Protein AF-A0A1B7W7G8-F1 (afdb_monomer)

Solvent-accessible surface area (backbone atoms only — not comparable to full-atom values): 12362 Å² total; per-residue (Å²): 132,87,75,69,97,47,50,43,60,67,55,47,31,63,77,44,73,62,64,71,52,76,64,56,56,66,59,14,39,60,30,50,52,43,48,50,54,46,32,54,75,47,68,52,24,12,77,86,78,65,46,71,59,67,71,41,75,41,63,54,45,49,29,74,77,52,59,90,50,73,56,64,91,56,62,74,61,74,86,72,103,58,85,52,36,45,55,43,28,22,22,60,69,58,46,52,54,43,56,72,77,47,71,60,48,43,23,62,33,82,90,52,56,77,53,93,73,50,55,18,90,82,54,59,43,59,17,46,41,78,94,38,40,92,51,80,69,7,48,26,88,83,36,74,46,53,20,26,54,86,38,44,91,53,59,79,74,81,62,68,60,68,73,68,64,56,76,73,71,83,82,88,83,88,76,96,74,74,94,88,65,76,58,72,64,61,60,47,52,51,54,52,55,53,50,49,52,55,49,53,52,60,76,74,105

Sequence (205 aa):
MSTSEYPSYLDLLEKHQGRLSYEDKLSCLEWREKRNIIIERDGNLCRSCGKSHYLEVHHTFYALDCLPWQYSNDSDCLPSEESNDSLITLCNNCHEKWHEKHTPRLYKTLGGILLEVTKCKRCKGRGRFRHYKHIESGICFRCRGERYEELIGKSLVSQIPETIQDNYVQEEQDGIYDNNQIPENELLIFLQEEYKKELEEWLNS

Mean predicted aligned error: 12.9 Å

Structure (mmCIF, N/CA/C/O backbone):
data_AF-A0A1B7W7G8-F1
#
_entry.id   AF-A0A1B7W7G8-F1
#
loop_
_atom_site.group_PDB
_atom_site.id
_atom_site.type_symbol
_atom_site.label_atom_id
_atom_site.label_alt_id
_atom_site.label_comp_id
_atom_site.label_asym_id
_atom_site.label_entity_id
_atom_site.label_seq_id
_atom_site.pdbx_PDB_ins_code
_atom_site.Cartn_x
_atom_site.Cartn_y
_atom_site.Cartn_z
_atom_site.occupancy
_atom_site.B_iso_or_equiv
_atom_site.auth_seq_id
_atom_site.auth_comp_id
_atom_site.auth_asym_id
_atom_site.auth_atom_id
_atom_site.pdbx_PDB_model_num
ATOM 1 N N . MET A 1 1 ? 17.413 15.081 21.595 1.00 39.19 1 MET A N 1
ATOM 2 C CA . MET A 1 1 ? 16.920 14.937 20.211 1.00 39.19 1 MET A CA 1
ATOM 3 C C . MET A 1 1 ? 16.279 13.570 20.126 1.00 39.19 1 MET A C 1
ATOM 5 O O . MET A 1 1 ? 16.963 12.591 20.386 1.00 39.19 1 MET A O 1
ATOM 9 N N . SER A 1 2 ? 14.959 13.512 19.951 1.00 37.91 2 SER A N 1
ATOM 10 C CA . SER A 1 2 ? 14.230 12.242 19.889 1.00 37.91 2 SER A CA 1
ATOM 11 C C . SER A 1 2 ? 14.619 11.541 18.594 1.00 37.91 2 SER A C 1
ATOM 13 O O . SER A 1 2 ? 14.207 11.978 17.526 1.00 37.91 2 SER A O 1
ATOM 15 N N . THR A 1 3 ? 15.445 10.502 18.667 1.00 49.94 3 THR A N 1
ATOM 16 C CA . THR A 1 3 ? 15.714 9.647 17.510 1.00 49.94 3 THR A CA 1
ATOM 17 C C . THR A 1 3 ? 14.423 8.903 17.203 1.00 49.94 3 THR A C 1
ATOM 19 O O . THR A 1 3 ? 13.947 8.137 18.043 1.00 49.94 3 THR A O 1
ATOM 22 N N . SER A 1 4 ? 13.815 9.174 16.050 1.00 61.66 4 SER A N 1
ATOM 23 C CA . SER A 1 4 ? 12.718 8.353 15.539 1.00 61.66 4 SER A CA 1
ATOM 24 C C . SER A 1 4 ? 13.128 6.875 15.604 1.00 61.66 4 SER A C 1
ATOM 26 O O . SER A 1 4 ? 14.224 6.518 15.186 1.00 61.66 4 SER A O 1
ATOM 28 N N . GLU A 1 5 ? 12.254 6.014 16.131 1.00 82.00 5 GLU A N 1
ATOM 29 C CA . GLU A 1 5 ? 12.445 4.552 16.168 1.00 82.00 5 GLU A CA 1
ATOM 30 C C . GLU A 1 5 ? 12.492 3.929 14.750 1.00 82.00 5 GLU A C 1
ATOM 32 O O . GLU A 1 5 ? 12.870 2.772 14.590 1.00 82.00 5 GLU A O 1
ATOM 37 N N . TYR A 1 6 ? 12.128 4.694 13.713 1.00 85.62 6 TYR A N 1
ATOM 38 C CA . TYR A 1 6 ? 11.962 4.232 12.335 1.00 85.62 6 TYR A CA 1
ATOM 39 C C . TYR A 1 6 ? 12.969 4.925 11.409 1.00 85.62 6 TYR A C 1
ATOM 41 O O . TYR A 1 6 ? 13.132 6.145 11.532 1.00 85.62 6 TYR A O 1
ATOM 49 N N . PRO A 1 7 ? 13.600 4.180 10.478 1.00 92.50 7 PRO A N 1
ATOM 50 C CA . PRO A 1 7 ? 14.508 4.752 9.490 1.00 92.50 7 PRO A CA 1
ATOM 51 C C . PRO A 1 7 ? 13.747 5.654 8.512 1.00 92.50 7 PRO A C 1
ATOM 53 O O . PRO A 1 7 ? 12.597 5.373 8.160 1.00 92.50 7 PRO A O 1
ATOM 56 N N . SER A 1 8 ? 14.392 6.723 8.055 1.00 92.94 8 SER A N 1
ATOM 57 C CA . SER A 1 8 ? 13.905 7.512 6.920 1.00 92.94 8 SER A CA 1
ATOM 58 C C . SER A 1 8 ? 14.013 6.720 5.613 1.00 92.94 8 SER A C 1
ATOM 60 O O . SER A 1 8 ? 14.690 5.687 5.539 1.00 92.94 8 SER A O 1
ATOM 62 N N . TYR A 1 9 ? 13.366 7.200 4.551 1.00 89.50 9 TYR A N 1
ATOM 63 C CA . TYR A 1 9 ? 13.528 6.631 3.215 1.00 89.50 9 TYR A CA 1
ATOM 64 C C . TYR A 1 9 ? 14.994 6.645 2.761 1.00 89.50 9 TYR A C 1
ATOM 66 O O . TYR A 1 9 ? 15.471 5.663 2.190 1.00 89.50 9 TYR A O 1
ATOM 74 N N . LEU A 1 10 ? 15.720 7.720 3.076 1.00 89.62 10 LEU A N 1
ATOM 75 C CA . LEU A 1 10 ? 17.141 7.864 2.758 1.00 89.62 10 LEU A CA 1
ATOM 76 C C . LEU A 1 10 ? 18.001 6.825 3.491 1.00 89.62 10 LEU A C 1
ATOM 78 O O . LEU A 1 10 ? 18.834 6.179 2.856 1.00 89.62 10 LEU A O 1
ATOM 82 N N . ASP A 1 11 ? 17.740 6.591 4.781 1.00 90.25 11 ASP A N 1
ATOM 83 C CA . ASP A 1 11 ? 18.448 5.562 5.561 1.00 90.25 11 ASP A CA 1
ATOM 84 C C . ASP A 1 11 ? 18.225 4.163 4.966 1.00 90.25 11 ASP A C 1
ATOM 86 O O . ASP A 1 11 ? 19.133 3.329 4.914 1.00 90.25 11 ASP A O 1
ATOM 90 N N . LEU A 1 12 ? 17.001 3.882 4.503 1.00 86.38 12 LEU A N 1
ATOM 91 C CA . LEU A 1 12 ? 16.687 2.618 3.844 1.00 86.38 12 LEU A CA 1
ATOM 92 C C . LEU A 1 12 ? 17.389 2.500 2.489 1.00 86.38 12 LEU A C 1
ATOM 94 O O . LEU A 1 12 ? 17.926 1.433 2.189 1.00 86.38 12 LEU A O 1
ATOM 98 N N . LEU A 1 13 ? 17.417 3.565 1.684 1.00 86.12 13 LEU A N 1
ATOM 99 C CA . LEU A 1 13 ? 18.131 3.576 0.406 1.00 86.12 13 LEU A CA 1
ATOM 100 C C . LEU A 1 13 ? 19.615 3.263 0.594 1.00 86.12 13 LEU A C 1
ATOM 102 O O . LEU A 1 13 ? 20.140 2.412 -0.120 1.00 86.12 13 LEU A O 1
ATOM 106 N N . GLU A 1 14 ? 20.270 3.890 1.569 1.00 86.06 14 GLU A N 1
ATOM 107 C CA . GLU A 1 14 ? 21.672 3.613 1.890 1.00 86.06 14 GLU A CA 1
ATOM 108 C C . GLU A 1 14 ? 21.856 2.154 2.327 1.00 86.06 14 GLU A C 1
ATOM 110 O O . GLU A 1 14 ? 22.650 1.409 1.747 1.00 86.06 14 GLU A O 1
ATOM 115 N N . LYS A 1 15 ? 21.047 1.701 3.292 1.00 86.12 15 LYS A N 1
ATOM 116 C CA . LYS A 1 15 ? 21.108 0.336 3.832 1.00 86.12 15 LYS A CA 1
ATOM 117 C C . LYS A 1 15 ? 20.916 -0.743 2.762 1.00 86.12 15 LYS A C 1
ATOM 119 O O . LYS A 1 15 ? 21.515 -1.813 2.859 1.00 86.12 15 LYS A O 1
ATOM 124 N N . HIS A 1 16 ? 20.060 -0.486 1.777 1.00 80.62 16 HIS A N 1
ATOM 125 C CA . HIS A 1 16 ? 19.723 -1.426 0.708 1.00 80.62 16 HIS A CA 1
ATOM 126 C C . HIS A 1 16 ? 20.444 -1.130 -0.614 1.00 80.62 16 HIS A C 1
ATOM 128 O O . HIS A 1 16 ? 20.085 -1.728 -1.631 1.00 80.62 16 HIS A O 1
ATOM 134 N N . GLN A 1 17 ? 21.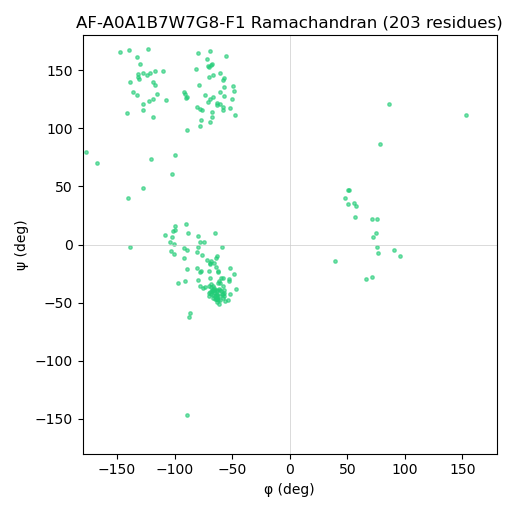444 -0.238 -0.616 1.00 85.94 17 GLN A N 1
ATOM 135 C CA . GLN A 1 17 ? 22.228 0.126 -1.806 1.00 85.94 17 GLN A CA 1
ATOM 136 C C . GLN A 1 17 ? 21.321 0.501 -2.995 1.00 85.94 17 GLN A C 1
ATOM 138 O O . GLN A 1 17 ? 21.429 -0.035 -4.094 1.00 85.94 17 GLN A O 1
ATOM 143 N N . GLY A 1 18 ? 20.321 1.347 -2.737 1.00 74.31 18 GLY A N 1
ATOM 144 C CA . GLY A 1 18 ? 19.346 1.817 -3.726 1.00 74.31 18 GLY A CA 1
ATOM 145 C C . GLY A 1 18 ? 18.248 0.814 -4.111 1.00 74.31 18 GLY A C 1
ATOM 146 O O . GLY A 1 18 ? 17.289 1.181 -4.790 1.00 74.31 18 GLY A O 1
ATOM 147 N N . ARG A 1 19 ? 18.315 -0.448 -3.667 1.00 76.94 19 ARG A N 1
ATOM 148 C CA . ARG A 1 19 ? 17.375 -1.508 -4.074 1.00 76.94 19 ARG A CA 1
ATOM 149 C C . ARG A 1 19 ? 16.285 -1.754 -3.036 1.00 76.94 19 ARG A C 1
ATOM 151 O O . ARG A 1 19 ? 16.301 -2.761 -2.328 1.00 76.94 19 ARG A O 1
ATOM 158 N N . LEU A 1 20 ? 15.300 -0.861 -2.990 1.00 76.19 20 LEU A N 1
ATOM 159 C CA . LEU A 1 20 ? 14.152 -0.986 -2.089 1.00 76.19 20 LEU A CA 1
ATOM 160 C C . LEU A 1 20 ? 12.972 -1.709 -2.729 1.00 76.19 20 LEU A C 1
ATOM 162 O O . LEU A 1 20 ? 12.505 -1.352 -3.814 1.00 76.19 20 LEU A O 1
ATOM 166 N N . SER A 1 21 ? 12.429 -2.689 -2.010 1.00 76.44 21 SER A N 1
ATOM 167 C CA . SER A 1 21 ? 11.101 -3.207 -2.310 1.00 76.44 21 SER A CA 1
ATOM 168 C C . SER A 1 21 ? 10.039 -2.177 -1.923 1.00 76.44 21 SER A C 1
ATOM 170 O O . SER A 1 21 ? 10.254 -1.305 -1.080 1.00 76.44 21 SER A O 1
ATOM 172 N N . TYR A 1 22 ? 8.842 -2.301 -2.497 1.00 77.00 22 TYR A N 1
ATOM 173 C CA . TYR A 1 22 ? 7.716 -1.464 -2.081 1.00 77.00 22 TYR A CA 1
ATOM 174 C C . TYR A 1 22 ? 7.404 -1.611 -0.579 1.00 77.00 22 TYR A C 1
ATOM 176 O O . TYR A 1 22 ? 6.925 -0.672 0.040 1.00 77.00 22 TYR A O 1
ATOM 184 N N . GLU A 1 23 ? 7.691 -2.769 0.025 1.00 75.19 23 GLU A N 1
ATOM 185 C CA . GLU A 1 23 ? 7.505 -2.967 1.467 1.00 75.19 23 GLU A CA 1
ATOM 186 C C . GLU A 1 23 ? 8.491 -2.164 2.300 1.00 75.19 23 GLU A C 1
ATOM 188 O O . GLU A 1 23 ? 8.094 -1.595 3.311 1.00 75.19 23 GLU A O 1
ATOM 193 N N . ASP A 1 24 ? 9.752 -2.099 1.875 1.00 82.94 24 ASP A N 1
ATOM 194 C CA . ASP A 1 24 ? 10.752 -1.315 2.593 1.00 82.94 24 ASP A CA 1
ATOM 195 C C . ASP A 1 24 ? 10.293 0.149 2.639 1.00 82.94 24 ASP A C 1
ATOM 197 O O . ASP A 1 24 ? 10.300 0.769 3.700 1.00 82.94 24 ASP A O 1
ATOM 201 N N . LYS A 1 25 ? 9.716 0.649 1.536 1.00 87.56 25 LYS A N 1
ATOM 202 C CA . LYS A 1 25 ? 9.081 1.976 1.478 1.00 87.56 25 LYS A CA 1
ATOM 203 C C . LYS A 1 25 ? 7.885 2.116 2.436 1.00 87.56 25 LYS A C 1
ATOM 205 O O . LYS A 1 25 ? 7.648 3.196 2.952 1.00 87.56 25 LYS A O 1
ATOM 210 N N . LEU A 1 26 ? 7.135 1.049 2.721 1.00 87.75 26 LEU A N 1
ATOM 211 C CA . LEU A 1 26 ? 6.062 1.063 3.733 1.00 87.75 26 LEU A CA 1
ATOM 212 C C . LEU A 1 26 ? 6.583 0.923 5.179 1.00 87.75 26 LEU A C 1
ATOM 214 O O . LEU A 1 26 ? 5.788 0.934 6.119 1.00 87.75 26 LEU A O 1
ATOM 218 N N . SER A 1 27 ? 7.892 0.766 5.381 1.00 86.81 27 SER A N 1
ATOM 219 C CA . SER A 1 27 ? 8.516 0.686 6.709 1.00 86.81 27 SER A CA 1
ATOM 220 C C . SER A 1 27 ? 9.226 1.973 7.138 1.00 86.81 27 SER A C 1
ATOM 222 O O . SER A 1 27 ? 9.684 2.054 8.280 1.00 86.81 27 SER A O 1
ATOM 224 N N . CYS A 1 28 ? 9.303 2.969 6.251 1.00 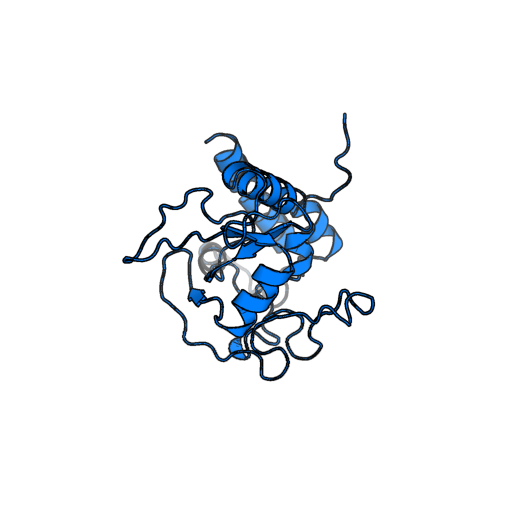90.00 28 CYS A N 1
ATOM 225 C CA . CYS A 1 28 ? 9.978 4.229 6.530 1.00 90.00 28 CYS A CA 1
ATOM 226 C C . CYS A 1 28 ? 9.121 5.198 7.358 1.00 90.00 28 CYS A C 1
ATOM 228 O O . CYS A 1 28 ? 7.898 5.047 7.496 1.00 90.00 28 CYS A O 1
ATOM 230 N N . LEU A 1 29 ? 9.787 6.215 7.902 1.00 93.56 29 LEU A N 1
ATOM 231 C CA . LEU A 1 29 ? 9.172 7.296 8.664 1.00 93.56 29 LEU A CA 1
ATOM 232 C C . LEU A 1 29 ? 8.092 8.039 7.860 1.00 93.56 29 LEU A C 1
ATOM 234 O O . LEU A 1 29 ? 6.991 8.240 8.366 1.00 93.56 29 LEU A O 1
ATOM 238 N N . GLU A 1 30 ? 8.361 8.363 6.599 1.00 93.25 30 GLU A N 1
ATOM 239 C CA . GLU A 1 30 ? 7.485 9.168 5.741 1.00 93.25 30 GLU A CA 1
ATOM 240 C C . GLU A 1 30 ? 6.142 8.473 5.483 1.00 93.25 30 GLU A C 1
ATOM 242 O O . GLU A 1 30 ? 5.069 9.074 5.595 1.00 93.25 30 GLU A O 1
ATOM 247 N N . TRP A 1 31 ? 6.164 7.161 5.220 1.00 94.00 31 TRP A N 1
ATOM 248 C CA . TRP A 1 31 ? 4.926 6.393 5.127 1.00 94.00 31 TRP A CA 1
ATOM 249 C C . TRP A 1 31 ? 4.198 6.312 6.469 1.00 94.00 31 TRP A C 1
ATOM 251 O O . TRP A 1 31 ? 2.969 6.362 6.503 1.00 94.00 31 TRP A O 1
ATOM 261 N N . ARG A 1 32 ? 4.917 6.186 7.587 1.00 93.31 32 ARG A N 1
ATOM 262 C CA . ARG A 1 32 ? 4.293 6.139 8.914 1.00 93.31 32 ARG A CA 1
ATOM 263 C C . ARG A 1 32 ? 3.558 7.441 9.232 1.00 93.31 32 ARG A C 1
ATOM 265 O O . ARG A 1 32 ? 2.436 7.389 9.740 1.00 93.31 32 ARG A O 1
ATOM 272 N N . GLU A 1 33 ? 4.164 8.578 8.922 1.00 94.00 33 GLU A N 1
ATOM 273 C CA . GLU A 1 33 ? 3.554 9.899 9.076 1.00 94.00 33 GLU A CA 1
ATOM 274 C C . GLU A 1 33 ? 2.328 10.034 8.177 1.00 94.00 33 GLU A C 1
ATOM 276 O O . GLU A 1 33 ? 1.234 10.308 8.679 1.00 94.00 33 GLU A O 1
ATOM 281 N N . LYS A 1 34 ? 2.458 9.692 6.886 1.00 93.50 34 LYS A N 1
ATOM 282 C CA . LYS A 1 34 ? 1.318 9.655 5.960 1.00 93.50 34 LYS A CA 1
ATOM 283 C C . LYS A 1 34 ? 0.182 8.789 6.487 1.00 93.50 34 LYS A C 1
ATOM 285 O O . LYS A 1 34 ? -0.978 9.193 6.486 1.00 93.50 34 LYS A O 1
ATOM 290 N N . ARG A 1 35 ? 0.511 7.587 6.956 1.00 94.88 35 ARG A N 1
ATOM 291 C CA . ARG A 1 35 ? -0.456 6.632 7.491 1.00 94.88 35 ARG A CA 1
ATOM 292 C C . ARG A 1 35 ? -1.238 7.238 8.656 1.00 94.88 35 ARG A C 1
ATOM 294 O O . ARG A 1 35 ? -2.447 7.033 8.729 1.00 94.88 35 ARG A O 1
ATOM 301 N N . ASN A 1 36 ? -0.570 7.951 9.559 1.00 94.81 36 ASN A N 1
ATOM 302 C CA . ASN A 1 36 ? -1.229 8.590 10.696 1.00 94.81 36 ASN A CA 1
ATOM 303 C C . ASN A 1 36 ? -2.163 9.716 10.242 1.00 94.81 36 ASN A C 1
ATOM 305 O O . ASN A 1 36 ? -3.305 9.741 10.692 1.00 94.81 36 ASN A O 1
ATOM 309 N N . ILE A 1 37 ? -1.726 10.554 9.294 1.00 94.56 37 ILE A N 1
ATOM 310 C CA . ILE A 1 37 ? -2.549 11.626 8.710 1.00 94.56 37 ILE A CA 1
ATOM 311 C C . ILE A 1 37 ? -3.845 11.058 8.119 1.00 94.56 37 ILE A C 1
ATOM 313 O O . ILE A 1 37 ? -4.930 11.545 8.424 1.00 94.56 37 ILE A O 1
ATOM 317 N N . ILE A 1 38 ? -3.761 9.991 7.317 1.00 94.50 38 ILE A N 1
ATOM 318 C CA . ILE A 1 38 ? -4.945 9.387 6.683 1.00 94.50 38 ILE A CA 1
ATOM 319 C C . ILE A 1 38 ? -5.883 8.747 7.715 1.00 94.50 38 ILE A C 1
ATOM 321 O O . ILE A 1 38 ? -7.102 8.871 7.601 1.00 94.50 38 ILE A O 1
ATOM 325 N N . ILE A 1 39 ? -5.341 8.087 8.743 1.00 94.62 39 ILE A N 1
ATOM 326 C CA . ILE A 1 39 ? -6.160 7.501 9.815 1.00 94.62 39 ILE A CA 1
ATOM 327 C C . ILE A 1 39 ? -6.867 8.590 10.623 1.00 94.62 39 ILE A C 1
ATOM 329 O O . ILE A 1 39 ? -8.039 8.422 10.963 1.00 94.62 39 ILE A O 1
ATOM 333 N N . GLU A 1 40 ? -6.185 9.695 10.916 1.00 95.56 40 GLU A N 1
ATOM 334 C CA . GLU A 1 40 ? -6.762 10.835 11.623 1.00 95.56 40 GLU A CA 1
ATOM 335 C C . GLU A 1 40 ? -7.842 11.532 10.789 1.00 95.56 40 GLU A C 1
ATOM 337 O O . GLU A 1 40 ? -8.951 11.729 11.290 1.00 95.56 40 GLU A O 1
ATOM 342 N N . ARG A 1 41 ? -7.573 11.790 9.500 1.00 94.00 41 ARG A N 1
ATOM 343 C CA . ARG A 1 41 ? -8.549 12.302 8.520 1.00 94.00 41 ARG A CA 1
ATOM 344 C C . ARG A 1 41 ? -9.819 11.454 8.496 1.00 94.00 41 ARG A C 1
ATOM 346 O O . ARG A 1 41 ? -10.930 11.977 8.490 1.00 94.00 41 ARG A O 1
ATOM 353 N N . ASP A 1 42 ? -9.657 10.134 8.532 1.00 94.69 42 ASP A N 1
ATOM 354 C CA . ASP A 1 42 ? -10.765 9.179 8.512 1.00 94.69 42 ASP A CA 1
ATOM 355 C C . ASP A 1 42 ? -11.443 8.994 9.885 1.00 94.69 42 ASP A C 1
ATOM 357 O O . ASP A 1 42 ? -12.316 8.134 10.045 1.00 94.69 42 ASP A O 1
ATOM 361 N N . GLY A 1 43 ? -11.075 9.809 10.878 1.00 95.94 43 GLY A N 1
ATOM 362 C CA . GLY A 1 43 ? -11.678 9.841 12.207 1.00 95.94 43 GLY A CA 1
ATOM 363 C C . GLY A 1 43 ? -11.255 8.683 13.105 1.00 95.94 43 GLY A C 1
ATOM 364 O O . GLY A 1 43 ? -11.976 8.351 14.041 1.00 95.94 43 GLY A O 1
ATOM 365 N N . ASN A 1 44 ? -10.111 8.046 12.832 1.00 97.38 44 ASN A N 1
ATOM 366 C CA . ASN A 1 44 ? -9.652 6.819 13.492 1.00 97.38 44 ASN A CA 1
ATOM 367 C C . ASN A 1 44 ? -10.652 5.655 13.359 1.00 97.38 44 ASN A C 1
ATOM 369 O O . ASN A 1 44 ? -10.788 4.814 14.254 1.00 97.38 44 ASN A O 1
ATOM 373 N N . LEU A 1 45 ? -11.364 5.600 12.231 1.00 96.44 45 LEU A N 1
ATOM 374 C CA . LEU A 1 45 ? -12.376 4.591 11.947 1.00 96.44 45 LEU A CA 1
ATOM 375 C C . LEU A 1 45 ? -12.177 4.001 10.553 1.00 96.44 45 LEU A C 1
ATOM 377 O O . LEU A 1 45 ? -11.792 4.664 9.596 1.00 96.44 45 LEU A O 1
ATOM 381 N N . CYS A 1 46 ? -12.504 2.722 10.418 1.00 96.44 46 CYS A N 1
ATOM 382 C CA . CYS A 1 46 ? -12.626 2.090 9.119 1.00 96.44 46 CYS A CA 1
ATOM 383 C C . CYS A 1 46 ? -13.766 2.750 8.337 1.00 96.44 46 CYS A C 1
ATOM 385 O O . CYS A 1 46 ? -14.928 2.630 8.727 1.00 96.44 46 CYS A O 1
ATOM 387 N N . ARG A 1 47 ? -13.455 3.325 7.176 1.00 94.38 47 ARG A N 1
ATOM 388 C CA . ARG A 1 47 ? -14.427 4.009 6.308 1.00 94.38 47 ARG A CA 1
ATOM 389 C C . ARG A 1 47 ? -15.517 3.097 5.740 1.00 94.38 47 ARG A C 1
ATOM 391 O O . ARG A 1 47 ? -16.576 3.571 5.358 1.00 94.38 47 ARG A O 1
ATOM 398 N N . SER A 1 48 ? -15.290 1.781 5.729 1.00 94.25 48 SER A N 1
ATOM 399 C CA . SER A 1 48 ? -16.268 0.800 5.240 1.00 94.25 48 SER A CA 1
ATOM 400 C C . SER A 1 48 ? -17.212 0.253 6.320 1.00 94.25 48 SER A C 1
ATOM 402 O O . SER A 1 48 ? -18.340 -0.106 5.997 1.00 94.25 48 SER A O 1
ATOM 404 N N . CYS A 1 49 ? -16.781 0.139 7.583 1.00 96.38 49 CYS A N 1
ATOM 405 C CA . CYS A 1 49 ? -17.586 -0.527 8.626 1.00 96.38 49 CYS A CA 1
ATOM 406 C C . CYS A 1 49 ? -17.600 0.157 10.000 1.00 96.38 49 CYS A C 1
ATOM 408 O O . CYS A 1 49 ? -18.240 -0.356 10.913 1.00 96.38 49 CYS A O 1
ATOM 410 N N . GLY A 1 50 ? -16.868 1.258 10.186 1.00 96.06 50 GLY A N 1
ATOM 411 C CA . GLY A 1 50 ? -16.842 2.022 11.436 1.00 96.06 50 GLY A CA 1
ATOM 412 C C . GLY A 1 50 ? -16.055 1.391 12.592 1.00 96.06 50 GLY A C 1
ATOM 413 O O . GLY A 1 50 ? -16.142 1.869 13.716 1.00 96.06 50 GLY A O 1
ATOM 414 N N . LYS A 1 51 ? -15.285 0.316 12.378 1.00 96.88 51 LYS A N 1
ATOM 415 C CA . LYS A 1 51 ? -14.396 -0.232 13.424 1.00 96.88 51 LYS A CA 1
ATOM 416 C C . LYS A 1 51 ? -13.220 0.702 13.702 1.00 96.88 51 LYS A C 1
ATOM 418 O O . LYS A 1 51 ? -12.658 1.231 12.757 1.00 96.88 51 LYS A O 1
ATOM 423 N N . SER A 1 52 ? -12.788 0.793 14.957 1.00 96.94 52 SER A N 1
ATOM 424 C CA . SER A 1 52 ? -11.662 1.630 15.413 1.00 96.94 52 SER A CA 1
ATOM 425 C C . SER A 1 52 ? -10.350 0.871 15.673 1.00 96.94 52 SER A C 1
ATOM 427 O O . SER A 1 52 ? -9.394 1.428 16.198 1.00 96.94 52 SER A O 1
ATOM 429 N N . HIS A 1 53 ? -10.288 -0.425 15.355 1.00 94.81 53 HIS A N 1
ATOM 430 C CA . HIS A 1 53 ? -9.148 -1.292 15.671 1.00 94.81 53 HIS A CA 1
ATOM 431 C C . HIS A 1 53 ? -8.679 -2.085 14.446 1.00 94.81 53 HIS A C 1
ATOM 433 O O . HIS A 1 53 ? -9.453 -2.346 13.522 1.00 94.81 53 HIS A O 1
ATOM 439 N N . TYR A 1 54 ? -7.399 -2.480 14.462 1.00 94.88 54 TYR A N 1
ATOM 440 C CA . TYR A 1 54 ? -6.697 -3.128 13.341 1.00 94.88 54 TYR A CA 1
ATOM 441 C C . TYR A 1 54 ? -6.840 -2.354 12.023 1.00 94.88 54 TYR A C 1
ATOM 443 O O . TYR A 1 54 ? -7.183 -2.931 10.989 1.00 94.88 54 TYR A O 1
ATOM 451 N N . LEU A 1 55 ? -6.622 -1.040 12.100 1.00 95.06 55 LEU A N 1
ATOM 452 C CA . LEU A 1 55 ? -6.707 -0.123 10.971 1.00 95.06 55 LEU A CA 1
ATOM 453 C C . LEU A 1 55 ? -5.447 -0.185 10.108 1.00 95.06 55 LEU A C 1
ATOM 455 O O . LEU A 1 55 ? -4.321 -0.191 10.610 1.00 95.06 55 LEU A O 1
ATOM 459 N N . GLU A 1 56 ? -5.654 -0.192 8.803 1.00 93.25 56 GLU A N 1
ATOM 460 C CA . GLU A 1 56 ? -4.639 -0.171 7.761 1.00 93.25 56 GLU A CA 1
ATOM 461 C C . GLU A 1 56 ? -5.032 0.900 6.741 1.00 93.25 56 GLU A C 1
ATOM 463 O O . GLU A 1 56 ? -6.217 1.104 6.473 1.00 93.25 56 GLU A O 1
ATOM 468 N N . VAL A 1 57 ? -4.039 1.586 6.177 1.00 93.00 57 VAL A N 1
ATOM 469 C CA . VAL A 1 57 ? -4.270 2.490 5.049 1.00 93.00 57 VAL A CA 1
ATOM 470 C C . VAL A 1 57 ? -4.138 1.676 3.772 1.00 93.00 57 VAL A C 1
ATOM 472 O O . VAL A 1 57 ? -3.154 0.964 3.574 1.00 93.00 57 VAL A O 1
ATOM 475 N N . HIS A 1 58 ? -5.164 1.756 2.940 1.00 91.12 58 HIS A N 1
ATOM 476 C CA . HIS A 1 58 ? -5.288 1.025 1.697 1.00 91.12 58 HIS A CA 1
ATOM 477 C C . HIS A 1 58 ? -5.095 1.969 0.508 1.00 91.12 58 HIS A C 1
ATOM 479 O O . HIS A 1 58 ? -5.828 2.949 0.382 1.00 91.12 58 HIS A O 1
ATOM 485 N N . HIS A 1 59 ? -4.147 1.644 -0.373 1.00 89.06 59 HIS A N 1
ATOM 486 C CA . HIS A 1 59 ? -4.028 2.263 -1.694 1.00 89.06 59 HIS A CA 1
ATOM 487 C C . HIS A 1 59 ? -5.095 1.701 -2.638 1.00 89.06 59 HIS A C 1
ATOM 489 O O . HIS A 1 59 ? -5.061 0.510 -2.963 1.00 89.06 59 HIS A O 1
ATOM 495 N N . THR A 1 60 ? -6.015 2.548 -3.102 1.00 86.88 60 THR A N 1
ATOM 496 C CA . THR A 1 60 ? -7.069 2.156 -4.063 1.00 86.88 60 THR A CA 1
ATOM 497 C C . THR A 1 60 ? -6.536 2.048 -5.494 1.00 86.88 60 THR A C 1
ATOM 499 O O . THR A 1 60 ? -7.076 1.305 -6.319 1.00 86.88 60 THR A O 1
ATOM 502 N N . PHE A 1 61 ? -5.431 2.734 -5.781 1.00 86.38 61 PHE A N 1
ATOM 503 C CA . PHE A 1 61 ? -4.643 2.608 -6.999 1.00 86.38 61 PHE A CA 1
ATOM 504 C C . PHE A 1 61 ? -3.157 2.854 -6.713 1.00 86.38 61 PHE A C 1
ATOM 506 O O . PHE A 1 61 ? -2.788 3.370 -5.660 1.00 86.38 61 PHE A O 1
ATOM 513 N N . TYR A 1 62 ? -2.311 2.481 -7.669 1.00 85.50 62 TYR A N 1
ATOM 514 C CA . TYR A 1 62 ? -0.879 2.755 -7.661 1.00 85.50 62 TYR A CA 1
ATOM 515 C C . TYR A 1 62 ? -0.487 3.564 -8.900 1.00 85.50 62 TYR A C 1
ATOM 517 O O . TYR A 1 62 ? -1.060 3.364 -9.969 1.00 85.50 62 TYR A O 1
ATOM 525 N N . ALA A 1 63 ? 0.514 4.426 -8.772 1.00 86.69 63 ALA A N 1
ATOM 526 C CA . ALA A 1 63 ? 1.246 5.061 -9.862 1.00 86.69 63 ALA A CA 1
ATOM 527 C C . ALA A 1 63 ? 2.729 4.656 -9.780 1.00 86.69 63 ALA A C 1
ATOM 529 O O . ALA A 1 63 ? 3.261 4.519 -8.675 1.00 86.69 63 ALA A O 1
ATOM 530 N N . LEU A 1 64 ? 3.368 4.388 -10.926 1.00 83.69 64 LEU A N 1
ATOM 531 C CA . LEU A 1 64 ? 4.742 3.856 -10.977 1.00 83.69 64 LEU A CA 1
ATOM 532 C C . LEU A 1 64 ? 5.799 4.859 -10.496 1.00 83.69 64 LEU A C 1
ATOM 534 O O . LEU A 1 64 ? 6.779 4.455 -9.875 1.00 83.69 64 LEU A O 1
ATOM 538 N N . ASP A 1 65 ? 5.569 6.142 -10.750 1.00 80.31 65 ASP A N 1
ATOM 539 C CA . ASP A 1 65 ? 6.433 7.276 -10.406 1.00 80.31 65 ASP A CA 1
ATOM 540 C C . ASP A 1 65 ? 6.163 7.849 -9.005 1.00 80.31 65 ASP A C 1
ATOM 542 O O . ASP A 1 65 ? 6.668 8.911 -8.662 1.00 80.31 65 ASP A O 1
ATOM 546 N N . CYS A 1 66 ? 5.357 7.163 -8.190 1.00 84.56 66 CYS A N 1
ATOM 547 C CA . CYS A 1 66 ? 4.862 7.699 -6.929 1.00 84.56 66 CYS A CA 1
ATOM 548 C C . CYS A 1 66 ? 5.252 6.806 -5.747 1.00 84.56 66 CYS A C 1
ATOM 550 O O . CYS A 1 66 ? 4.894 5.622 -5.659 1.00 84.56 66 CYS A O 1
ATOM 552 N N . LEU A 1 67 ? 5.940 7.397 -4.773 1.00 89.06 67 LEU A N 1
ATOM 553 C CA . LEU A 1 67 ? 6.228 6.787 -3.481 1.00 89.06 67 LEU A CA 1
ATOM 554 C C . LEU A 1 67 ? 4.936 6.624 -2.665 1.00 89.06 67 LEU A C 1
ATOM 556 O O . LEU A 1 67 ? 3.969 7.366 -2.866 1.00 89.06 67 LEU A O 1
ATOM 560 N N . PRO A 1 68 ? 4.886 5.666 -1.717 1.00 89.12 68 PRO A N 1
ATOM 561 C CA . PRO A 1 68 ? 3.673 5.393 -0.949 1.00 89.12 68 PRO A CA 1
ATOM 562 C C . PRO A 1 68 ? 3.048 6.614 -0.259 1.00 89.12 68 PRO A C 1
ATOM 564 O O . PRO A 1 68 ? 1.827 6.641 -0.115 1.00 89.12 68 PRO A O 1
ATOM 567 N N . TRP A 1 69 ? 3.850 7.606 0.151 1.00 91.69 69 TRP A N 1
ATOM 568 C CA . TRP A 1 69 ? 3.399 8.810 0.863 1.00 91.69 69 TRP A CA 1
ATOM 569 C C . TRP A 1 69 ? 3.050 10.013 -0.024 1.00 91.69 69 TRP A C 1
ATOM 571 O O . TRP A 1 69 ? 2.421 10.950 0.469 1.00 91.69 69 TRP A O 1
ATOM 581 N N . GLN A 1 70 ? 3.385 9.975 -1.316 1.00 88.81 70 GLN A N 1
ATOM 582 C CA . GLN A 1 70 ? 3.212 11.102 -2.247 1.00 88.81 70 GLN A CA 1
ATOM 583 C C . GLN A 1 70 ? 1.776 11.260 -2.791 1.00 88.81 70 GLN A C 1
ATOM 585 O O . GLN A 1 70 ? 1.466 12.243 -3.452 1.00 88.81 70 GLN A O 1
ATOM 590 N N . TYR A 1 71 ? 0.868 10.326 -2.498 1.00 87.38 71 TYR A N 1
ATOM 591 C CA . TYR A 1 71 ? -0.546 10.431 -2.885 1.00 87.38 71 TYR A CA 1
ATOM 592 C C . TYR A 1 71 ? -1.254 11.555 -2.122 1.00 87.38 71 TYR A C 1
ATOM 594 O O . TYR A 1 71 ? -0.860 11.863 -1.002 1.00 87.38 71 TYR A O 1
ATOM 602 N N . SER A 1 72 ? -2.331 12.136 -2.657 1.00 84.81 72 SER A N 1
ATOM 603 C CA . SER A 1 72 ? -3.059 13.206 -1.956 1.00 84.81 72 SER A CA 1
ATOM 604 C C . SER A 1 72 ? -3.631 12.745 -0.605 1.00 84.81 72 SER A C 1
ATOM 606 O O . SER A 1 72 ? -3.987 11.576 -0.421 1.00 84.81 72 SER A O 1
ATOM 608 N N . ASN A 1 73 ? -3.694 13.676 0.353 1.00 80.94 73 ASN A N 1
ATOM 609 C CA . ASN A 1 73 ? -4.466 13.500 1.586 1.00 80.94 73 ASN A CA 1
ATOM 610 C C . ASN A 1 73 ? -5.962 13.733 1.356 1.00 80.94 73 ASN A C 1
ATOM 612 O O . ASN A 1 73 ? -6.779 13.221 2.122 1.00 80.94 73 ASN A O 1
ATOM 616 N N . ASP A 1 74 ? -6.312 14.494 0.326 1.00 72.94 74 ASP A N 1
ATOM 617 C CA . ASP A 1 74 ? -7.682 14.908 0.069 1.00 72.94 74 ASP A CA 1
ATOM 618 C C . ASP A 1 74 ? -8.457 13.803 -0.644 1.00 72.94 74 ASP A C 1
ATOM 620 O O . ASP A 1 74 ? -7.907 13.015 -1.416 1.00 72.94 74 ASP A O 1
ATOM 624 N N . SER A 1 75 ? -9.764 13.771 -0.406 1.00 63.06 75 SER A N 1
ATOM 625 C CA . SER A 1 75 ? -10.708 12.894 -1.106 1.00 63.06 75 SER A CA 1
ATOM 626 C C . SER A 1 75 ? -11.013 13.334 -2.545 1.00 63.06 75 SER A C 1
ATOM 628 O O . SER A 1 75 ? -11.825 12.717 -3.235 1.00 63.06 75 SER A O 1
ATOM 630 N N . ASP A 1 76 ? -10.372 14.413 -3.005 1.00 47.44 76 ASP A N 1
ATOM 631 C CA . ASP A 1 76 ? -10.863 15.230 -4.119 1.00 47.44 76 ASP A CA 1
ATOM 632 C C . ASP A 1 76 ? -10.046 15.084 -5.418 1.00 47.44 76 ASP A C 1
ATOM 634 O O . ASP A 1 76 ? -10.287 15.789 -6.401 1.00 47.44 76 ASP A O 1
ATOM 638 N N . CYS A 1 77 ? -9.104 14.139 -5.493 1.00 44.38 77 CYS A N 1
ATOM 639 C CA . CYS A 1 77 ? -8.408 13.842 -6.749 1.00 44.38 77 CYS A CA 1
ATOM 640 C C . CYS A 1 77 ? -9.276 12.977 -7.706 1.00 44.38 77 CYS A C 1
ATOM 642 O O . CYS A 1 77 ? -9.410 11.767 -7.540 1.00 44.38 77 CYS A O 1
ATOM 644 N N . LEU A 1 78 ? -9.867 13.633 -8.719 1.00 41.81 78 LEU A N 1
ATOM 645 C CA . LEU A 1 78 ? -10.659 13.109 -9.864 1.00 41.81 78 LEU A CA 1
ATOM 646 C C . LEU A 1 78 ? -9.924 12.030 -10.726 1.00 41.81 78 LEU A C 1
ATOM 648 O O . LEU A 1 78 ? -8.695 11.988 -10.679 1.00 41.81 78 LEU A O 1
ATOM 652 N N . PRO A 1 79 ? -10.617 11.206 -11.575 1.00 44.19 79 PRO A N 1
ATOM 653 C CA . PRO A 1 79 ? -11.882 11.540 -12.240 1.00 44.19 79 PRO A CA 1
ATOM 654 C C . PRO A 1 79 ? -13.043 10.522 -12.173 1.00 44.19 79 PRO A C 1
ATOM 656 O O . PRO A 1 79 ? -12.875 9.324 -12.395 1.00 44.19 79 PRO A O 1
ATOM 659 N N . SER A 1 80 ? -14.250 11.089 -12.043 1.00 49.28 80 SER A N 1
ATOM 660 C CA . SER A 1 80 ? -15.612 10.550 -12.260 1.00 49.28 80 SER A CA 1
ATOM 661 C C . SER A 1 80 ? -16.333 9.803 -11.117 1.00 49.28 80 SER A C 1
ATOM 663 O O . SER A 1 80 ? -15.861 8.788 -10.620 1.00 49.28 80 SER A O 1
ATOM 665 N N . GLU A 1 81 ? -17.500 10.381 -10.775 1.00 43.53 81 GLU A N 1
ATOM 666 C CA . GLU A 1 81 ? -18.740 9.975 -10.057 1.00 43.53 81 GLU A CA 1
ATOM 667 C C . GLU A 1 81 ? -18.702 9.074 -8.804 1.00 43.53 81 GLU A C 1
ATOM 669 O O . GLU A 1 81 ? -19.668 9.071 -8.045 1.00 43.53 81 GLU A O 1
ATOM 674 N N . GLU A 1 82 ? -17.599 8.404 -8.491 1.00 52.84 82 GLU A N 1
ATOM 675 C CA . GLU A 1 82 ? -17.403 7.678 -7.234 1.00 52.84 82 GLU A CA 1
ATOM 676 C C . GLU A 1 82 ? -16.088 8.162 -6.610 1.00 52.84 82 GLU A C 1
ATOM 678 O O . GLU A 1 82 ? -15.036 8.106 -7.244 1.00 52.84 82 GLU A O 1
ATOM 683 N N . SER A 1 83 ? -16.148 8.705 -5.390 1.00 50.00 83 SER A N 1
ATOM 684 C CA . SER A 1 83 ? -14.992 9.248 -4.656 1.00 50.00 83 SER A CA 1
ATOM 685 C C . SER A 1 83 ? -13.806 8.271 -4.680 1.00 50.00 83 SER A C 1
ATOM 687 O O . SER A 1 83 ? -13.877 7.197 -4.076 1.00 50.00 83 SER A O 1
ATOM 689 N N . ASN A 1 84 ? -12.729 8.634 -5.382 1.00 57.94 84 ASN A N 1
ATOM 690 C CA . ASN A 1 84 ? -11.537 7.807 -5.586 1.00 57.94 84 ASN A CA 1
ATOM 691 C C . ASN A 1 84 ? -10.396 8.271 -4.677 1.00 57.94 84 ASN A C 1
ATOM 693 O O . ASN A 1 84 ? -9.326 8.647 -5.155 1.00 57.94 84 ASN A O 1
ATOM 697 N N . ASP A 1 85 ? -10.615 8.224 -3.362 1.00 74.19 85 ASP A N 1
ATOM 698 C CA . ASP A 1 85 ? -9.544 8.448 -2.394 1.00 74.19 85 ASP A CA 1
ATOM 699 C C . ASP A 1 85 ? -8.372 7.529 -2.748 1.00 74.19 85 ASP A C 1
ATOM 701 O O . ASP A 1 85 ? -8.502 6.301 -2.707 1.00 74.19 85 ASP A O 1
ATOM 705 N N . SER A 1 86 ? -7.214 8.098 -3.081 1.00 85.88 86 SER A N 1
ATOM 706 C CA . SER A 1 86 ? -6.003 7.316 -3.347 1.00 85.88 86 SER A CA 1
ATOM 707 C C . SER A 1 86 ? -5.591 6.479 -2.140 1.00 85.88 86 SER A C 1
ATOM 709 O O . SER A 1 86 ? -5.011 5.403 -2.290 1.00 85.88 86 SER A O 1
ATOM 711 N N . LEU A 1 87 ? -5.923 6.974 -0.944 1.00 91.12 87 LEU A N 1
ATOM 712 C CA . LEU A 1 87 ? -5.646 6.375 0.350 1.00 91.12 87 LEU A CA 1
ATOM 713 C C . LEU A 1 87 ? -6.907 6.392 1.213 1.00 91.12 87 LEU A C 1
ATOM 715 O O . LEU A 1 87 ? -7.509 7.444 1.421 1.00 91.12 87 LEU A O 1
ATOM 719 N N . ILE A 1 88 ? -7.270 5.235 1.760 1.00 93.06 88 ILE A N 1
ATOM 720 C CA . ILE A 1 88 ? -8.445 5.089 2.624 1.00 93.06 88 ILE A CA 1
ATOM 721 C C . ILE A 1 88 ? -8.151 4.175 3.813 1.00 93.06 88 ILE A C 1
ATOM 723 O O . ILE A 1 88 ? -7.499 3.138 3.680 1.00 93.06 88 ILE A O 1
ATOM 727 N N . THR A 1 89 ? -8.659 4.524 4.990 1.00 95.19 89 THR A N 1
ATOM 728 C CA . THR A 1 89 ? -8.527 3.717 6.204 1.00 95.19 89 THR A CA 1
ATOM 729 C C . THR A 1 89 ? -9.549 2.588 6.218 1.00 95.19 89 THR A C 1
ATOM 731 O O . THR A 1 89 ? -10.765 2.799 6.292 1.00 95.19 89 THR A O 1
ATOM 734 N N . LEU A 1 90 ? -9.063 1.348 6.226 1.00 94.75 90 LEU A N 1
ATOM 735 C CA . LEU A 1 90 ? -9.871 0.138 6.348 1.00 94.75 90 LEU A CA 1
ATOM 736 C C . LEU A 1 90 ? -9.398 -0.705 7.532 1.00 94.75 90 LEU A C 1
ATOM 738 O O . LEU A 1 90 ? -8.212 -0.780 7.826 1.00 94.75 90 LEU A O 1
ATOM 742 N N . CYS A 1 91 ? -10.313 -1.398 8.214 1.00 96.25 91 CYS A N 1
ATOM 743 C CA . CYS A 1 91 ? -9.883 -2.480 9.096 1.00 96.25 91 CYS A CA 1
ATOM 744 C C . CYS A 1 91 ? -9.391 -3.659 8.248 1.00 96.25 91 CYS A C 1
ATOM 746 O O . CYS A 1 91 ? -9.885 -3.865 7.137 1.00 96.25 91 CYS A O 1
ATOM 748 N N . ASN A 1 92 ? -8.495 -4.479 8.793 1.00 91.88 92 ASN A N 1
ATOM 749 C CA . ASN A 1 92 ? -7.917 -5.639 8.102 1.00 91.88 92 ASN A CA 1
ATOM 750 C C . ASN A 1 92 ? -8.937 -6.541 7.362 1.00 91.88 92 ASN A C 1
ATOM 752 O O . ASN A 1 92 ? -8.665 -7.007 6.261 1.00 91.88 92 ASN A O 1
ATOM 756 N N . ASN A 1 93 ? -10.131 -6.765 7.923 1.00 93.19 93 ASN A N 1
ATOM 757 C CA . ASN A 1 93 ? -11.188 -7.558 7.284 1.00 93.19 93 ASN A CA 1
ATOM 758 C C . ASN A 1 93 ? -11.808 -6.840 6.077 1.00 93.19 93 ASN A C 1
ATOM 760 O O . ASN A 1 93 ? -12.077 -7.459 5.054 1.00 93.19 93 ASN A O 1
ATOM 764 N N . CYS A 1 94 ? -12.058 -5.532 6.190 1.00 94.06 94 CYS A N 1
ATOM 765 C CA . CYS A 1 94 ? -12.576 -4.758 5.061 1.00 94.06 94 CYS A CA 1
ATOM 766 C C . CYS A 1 94 ? -11.508 -4.594 3.978 1.00 94.06 94 CYS A C 1
ATOM 768 O O . CYS A 1 94 ? -11.835 -4.675 2.800 1.00 94.06 94 CYS A O 1
ATOM 770 N N . HIS A 1 95 ? -10.244 -4.443 4.374 1.00 90.62 95 HIS A N 1
ATOM 771 C CA . HIS A 1 95 ? -9.109 -4.391 3.462 1.00 90.62 95 HIS A CA 1
ATOM 772 C C . HIS A 1 95 ? -8.981 -5.687 2.645 1.00 90.62 95 HIS A C 1
ATOM 774 O O . HIS A 1 95 ? -8.906 -5.644 1.418 1.00 90.62 95 HIS A O 1
ATOM 780 N N . GLU A 1 96 ? -9.054 -6.852 3.297 1.00 86.44 96 GLU A N 1
ATOM 781 C CA . GLU A 1 96 ? -9.013 -8.148 2.610 1.00 86.44 96 GLU A CA 1
ATOM 782 C C . GLU A 1 96 ? -10.210 -8.342 1.666 1.00 86.44 96 GLU A C 1
ATOM 784 O O . GLU A 1 96 ? -10.020 -8.685 0.499 1.00 86.44 96 GLU A O 1
ATOM 789 N N . LYS A 1 97 ? -11.429 -8.028 2.125 1.00 89.81 97 LYS A N 1
ATOM 790 C CA . LYS A 1 97 ? -12.645 -8.075 1.293 1.00 89.81 97 LYS A CA 1
ATOM 791 C C . LYS A 1 97 ? -12.588 -7.132 0.095 1.00 89.81 97 LYS A C 1
ATOM 793 O O . LYS A 1 97 ? -13.168 -7.435 -0.946 1.00 89.81 97 LYS A O 1
ATOM 798 N N . TRP A 1 98 ? -11.925 -5.985 0.229 1.00 89.31 98 TRP A N 1
ATOM 799 C CA . TRP A 1 98 ? -11.742 -5.071 -0.890 1.00 89.31 98 TRP A CA 1
ATOM 800 C C . TRP A 1 98 ? -10.887 -5.732 -1.973 1.00 89.31 98 TRP A C 1
ATOM 802 O O . TRP A 1 98 ? -11.320 -5.773 -3.118 1.00 89.31 98 TRP A O 1
ATOM 812 N N . HIS A 1 99 ? -9.761 -6.359 -1.613 1.00 83.69 99 HIS A N 1
ATOM 813 C CA . HIS A 1 99 ? -8.892 -7.086 -2.559 1.00 83.69 99 HIS A CA 1
ATOM 814 C C . HIS A 1 99 ? -9.513 -8.369 -3.133 1.00 83.69 99 HIS A C 1
ATOM 816 O O . HIS A 1 99 ? -8.994 -8.935 -4.094 1.00 83.69 99 HIS A O 1
ATOM 822 N N . GLU A 1 100 ? -10.603 -8.870 -2.551 1.00 84.25 100 GLU A N 1
ATOM 823 C CA . GLU A 1 100 ? -11.400 -9.956 -3.138 1.00 84.25 100 GLU A CA 1
ATOM 824 C C . GLU A 1 100 ? -12.309 -9.473 -4.266 1.00 84.25 100 GLU A C 1
ATOM 826 O O . GLU A 1 100 ? -12.521 -10.198 -5.238 1.00 84.25 100 GLU A O 1
ATOM 831 N N . LYS A 1 101 ? -12.850 -8.259 -4.134 1.00 85.12 101 LYS A N 1
ATOM 832 C CA . LYS A 1 101 ? -13.847 -7.696 -5.054 1.00 85.12 101 LYS A CA 1
ATOM 833 C C . LYS A 1 101 ? -13.236 -6.788 -6.109 1.00 85.12 101 LYS A C 1
ATOM 835 O O . LYS A 1 101 ? -13.720 -6.729 -7.234 1.00 85.12 101 LYS A O 1
ATOM 840 N N . HIS A 1 102 ? -12.174 -6.095 -5.740 1.00 83.12 102 HIS A N 1
ATOM 841 C CA . HIS A 1 102 ? -11.549 -5.059 -6.532 1.00 83.12 102 HIS A CA 1
ATOM 842 C C . HIS A 1 102 ? -10.086 -5.394 -6.760 1.00 83.12 102 HIS A C 1
ATOM 844 O O . HIS A 1 102 ? -9.499 -6.323 -6.201 1.00 83.12 102 HIS A O 1
ATOM 850 N N . THR A 1 103 ? -9.478 -4.651 -7.662 1.00 77.81 103 THR A N 1
ATOM 851 C CA . THR A 1 103 ? -8.050 -4.723 -7.914 1.00 77.81 103 THR A CA 1
ATOM 852 C C . THR A 1 103 ? -7.570 -3.304 -8.038 1.00 77.81 103 THR A C 1
ATOM 854 O O . THR A 1 103 ? -8.217 -2.545 -8.764 1.00 77.81 103 THR A O 1
ATOM 857 N N . PRO A 1 104 ? -6.485 -2.942 -7.337 1.00 81.06 104 PRO A N 1
ATOM 858 C CA . PRO A 1 104 ? -5.965 -1.601 -7.461 1.00 81.06 104 PRO A CA 1
ATOM 859 C C . PRO A 1 104 ? -5.637 -1.334 -8.923 1.00 81.06 104 PRO A C 1
ATOM 861 O O . PRO A 1 104 ? -5.106 -2.194 -9.628 1.00 81.06 104 PRO A O 1
ATOM 864 N N . ARG A 1 105 ? -6.024 -0.158 -9.400 1.00 85.81 105 ARG A N 1
ATOM 865 C CA . ARG A 1 105 ? -5.633 0.293 -10.734 1.00 85.81 105 ARG A CA 1
ATOM 866 C C . ARG A 1 105 ? -4.138 0.611 -10.720 1.00 85.81 105 ARG A C 1
ATOM 868 O O . ARG A 1 105 ? -3.595 0.944 -9.667 1.00 85.81 105 ARG A O 1
ATOM 875 N N . LEU A 1 106 ? -3.478 0.503 -11.868 1.00 85.38 106 LEU A N 1
ATOM 876 C CA . LEU A 1 106 ? -2.086 0.913 -12.022 1.00 85.38 106 LEU A CA 1
ATOM 877 C C . LEU A 1 106 ? -2.008 2.012 -13.075 1.00 85.38 106 LEU A C 1
ATOM 879 O O . LEU A 1 106 ? -2.460 1.812 -14.195 1.00 85.38 106 LEU A O 1
ATOM 883 N N . TYR A 1 107 ? -1.422 3.144 -12.724 1.00 86.38 107 TYR A N 1
ATOM 884 C CA . TYR A 1 107 ? -1.217 4.278 -13.611 1.00 86.38 107 TYR A CA 1
ATOM 885 C C . TYR A 1 107 ? 0.267 4.433 -13.943 1.00 86.38 107 TYR A C 1
ATOM 887 O O . TYR A 1 107 ? 1.131 4.097 -13.130 1.00 86.38 107 TYR A O 1
ATOM 895 N N . LYS A 1 108 ? 0.567 4.941 -15.144 1.00 85.31 108 LYS A N 1
ATOM 896 C CA . LYS A 1 108 ? 1.947 5.257 -15.540 1.00 85.31 108 LYS A CA 1
ATOM 897 C C . LYS A 1 108 ? 2.526 6.355 -14.652 1.00 85.31 108 LYS A C 1
ATOM 899 O O . LYS A 1 108 ? 3.636 6.207 -14.162 1.00 85.31 108 LYS A O 1
ATOM 904 N N . THR A 1 109 ? 1.745 7.410 -14.459 1.00 83.19 109 THR A N 1
ATOM 905 C CA . THR A 1 109 ? 2.066 8.553 -13.607 1.00 83.19 109 THR A CA 1
ATOM 906 C C . THR A 1 109 ? 0.878 8.883 -12.712 1.00 83.19 109 THR A C 1
ATOM 908 O O . THR A 1 109 ? -0.249 8.464 -13.009 1.00 83.19 109 THR A O 1
ATOM 911 N N . LEU A 1 110 ? 1.088 9.619 -11.621 1.00 80.62 110 LEU A N 1
ATOM 912 C CA . LEU A 1 110 ? -0.011 10.051 -10.752 1.00 80.62 110 LEU A CA 1
ATOM 913 C C . LEU A 1 110 ? -1.041 10.883 -11.549 1.00 80.62 110 LEU A C 1
ATOM 915 O O . LEU A 1 110 ? -0.708 11.908 -12.135 1.00 80.62 110 LEU A O 1
ATOM 919 N N . GLY A 1 111 ? -2.293 10.408 -11.627 1.00 75.00 111 GLY A N 1
ATOM 920 C CA . GLY A 1 111 ? -3.351 11.029 -12.445 1.00 75.00 111 GLY A CA 1
ATOM 921 C C . GLY A 1 111 ? -3.201 10.842 -13.966 1.00 75.00 111 GLY A C 1
ATOM 922 O O . GLY A 1 111 ? -3.958 11.432 -14.734 1.00 75.00 111 GLY A O 1
ATOM 923 N N . GLY A 1 112 ? -2.232 10.036 -14.407 1.00 81.00 112 GLY A N 1
ATOM 924 C CA . GLY A 1 112 ? -1.907 9.823 -15.815 1.00 81.00 112 GLY A CA 1
ATOM 925 C C . GLY A 1 112 ? -2.683 8.690 -16.489 1.00 81.00 112 GLY A C 1
ATOM 926 O O . GLY A 1 112 ? -3.845 8.411 -16.202 1.00 81.00 112 GLY A O 1
ATOM 927 N N . ILE A 1 113 ? -2.018 8.016 -17.428 1.00 82.94 113 ILE A N 1
ATOM 928 C CA . ILE A 1 113 ? -2.611 6.937 -18.230 1.00 82.94 113 ILE A CA 1
ATOM 929 C C . ILE A 1 113 ? -2.771 5.668 -17.385 1.00 82.94 113 ILE A C 1
ATOM 931 O O . ILE A 1 113 ? -1.804 5.194 -16.783 1.00 82.94 113 ILE A O 1
ATOM 935 N N . LEU A 1 114 ? -3.978 5.095 -17.389 1.00 86.75 114 LEU A N 1
ATOM 936 C CA . LEU A 1 114 ? -4.260 3.777 -16.822 1.00 86.75 114 LEU A CA 1
ATOM 937 C C . LEU A 1 114 ? -3.538 2.693 -17.636 1.00 86.75 114 LEU A C 1
ATOM 939 O O . LEU A 1 114 ? -3.699 2.609 -18.852 1.00 86.75 114 LEU A O 1
ATOM 943 N N . LEU A 1 115 ? -2.766 1.850 -16.957 1.00 86.25 115 LEU A N 1
ATOM 944 C CA . LEU A 1 115 ? -2.070 0.716 -17.548 1.00 86.25 115 LEU A CA 1
ATOM 945 C C . LEU A 1 115 ? -2.940 -0.540 -17.477 1.00 86.25 115 LEU A C 1
ATOM 947 O O . LEU A 1 115 ? -3.421 -0.929 -16.409 1.00 86.25 115 LEU A O 1
ATOM 951 N N . GLU A 1 116 ? -3.092 -1.214 -18.613 1.00 89.31 116 GLU A N 1
ATOM 952 C CA . GLU A 1 116 ? -3.693 -2.544 -18.661 1.00 89.31 116 GLU A CA 1
ATOM 953 C C . GLU A 1 116 ? -2.676 -3.580 -18.177 1.00 89.31 116 GLU A C 1
ATOM 955 O O . GLU A 1 116 ? -1.695 -3.883 -18.855 1.00 89.31 116 GLU A O 1
ATOM 960 N N . VAL A 1 117 ? -2.903 -4.105 -16.972 1.00 87.31 117 VAL A N 1
ATOM 961 C CA . VAL A 1 117 ? -2.017 -5.082 -16.333 1.00 87.31 117 VAL A CA 1
ATOM 962 C C . VAL A 1 117 ? -2.761 -6.324 -15.871 1.00 87.31 117 VAL A C 1
ATOM 964 O O . VAL A 1 117 ? -3.909 -6.293 -15.420 1.00 87.31 117 VAL A O 1
ATOM 967 N N . THR A 1 118 ? -2.064 -7.448 -15.929 1.00 90.19 118 THR A N 1
ATOM 968 C CA . THR A 1 118 ? -2.537 -8.746 -15.485 1.00 90.19 118 THR A CA 1
ATOM 969 C C . THR A 1 118 ? -2.181 -8.940 -14.018 1.00 90.19 118 THR A C 1
ATOM 971 O O . THR A 1 118 ? -1.021 -8.891 -13.612 1.00 90.19 118 THR A O 1
ATOM 974 N N . LYS A 1 119 ? -3.174 -9.253 -13.183 1.00 88.50 119 LYS A N 1
ATOM 975 C CA . LYS A 1 119 ? -2.925 -9.617 -11.779 1.00 88.50 119 LYS A CA 1
ATOM 976 C C . LYS A 1 119 ? -1.975 -10.807 -11.688 1.00 88.50 119 LYS A C 1
ATOM 978 O O . LYS A 1 119 ? -2.117 -11.782 -12.429 1.00 88.50 119 LYS A O 1
ATOM 983 N N . CYS A 1 120 ? -1.104 -10.793 -10.681 1.00 90.06 120 CYS A N 1
ATOM 984 C CA . CYS A 1 120 ? -0.233 -11.921 -10.386 1.00 90.06 120 CYS A CA 1
ATOM 985 C C . CYS A 1 120 ? -1.043 -13.223 -10.308 1.00 90.06 120 CYS A C 1
ATOM 987 O O . CYS A 1 120 ? -1.979 -13.349 -9.513 1.00 90.06 120 CYS A O 1
ATOM 989 N N . LYS A 1 121 ? -0.657 -14.235 -11.086 1.00 92.31 121 LYS A N 1
ATOM 990 C CA . LYS A 1 121 ? -1.404 -15.492 -11.222 1.00 92.31 121 LYS A CA 1
ATOM 991 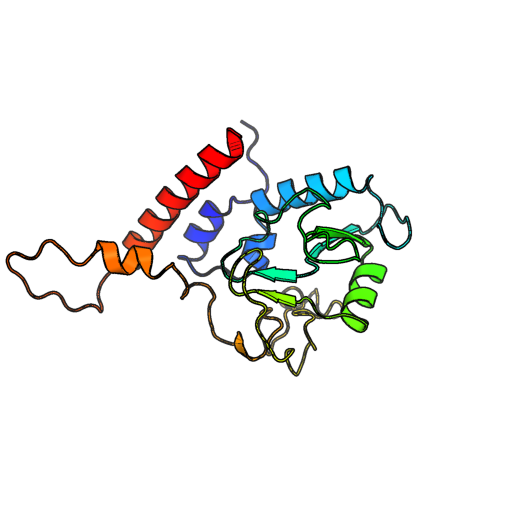C C . LYS A 1 121 ? -1.511 -16.256 -9.902 1.00 92.31 121 LYS A C 1
ATOM 993 O O . LYS A 1 121 ? -2.469 -17.013 -9.742 1.00 92.31 121 LYS A O 1
ATOM 998 N N . ARG A 1 122 ? -0.578 -16.022 -8.965 1.00 91.75 122 ARG A N 1
ATOM 999 C CA . ARG A 1 122 ? -0.544 -16.619 -7.618 1.00 91.75 122 ARG A CA 1
ATOM 1000 C C . ARG A 1 122 ? -1.351 -15.824 -6.592 1.00 91.75 122 ARG A C 1
ATOM 1002 O O . ARG A 1 122 ? -2.285 -16.374 -6.026 1.00 91.75 122 ARG A O 1
ATOM 1009 N N . CYS A 1 123 ? -0.992 -14.566 -6.317 1.00 88.31 123 CYS A N 1
ATOM 1010 C CA . CYS A 1 123 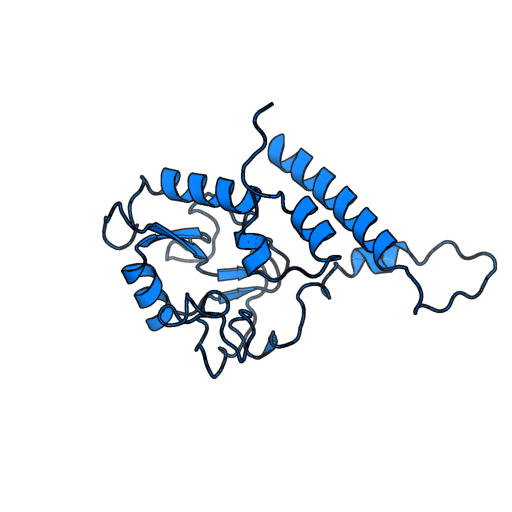? -1.646 -13.785 -5.253 1.00 88.31 123 CYS A CA 1
ATOM 1011 C C . CYS A 1 123 ? -2.878 -13.001 -5.717 1.00 88.31 123 CYS A C 1
ATOM 1013 O O . CYS A 1 123 ? -3.531 -12.375 -4.890 1.00 88.31 123 CYS A O 1
ATOM 1015 N N . LYS A 1 124 ? -3.187 -13.016 -7.019 1.00 86.06 124 LYS A N 1
ATOM 1016 C CA . LYS A 1 124 ? -4.337 -12.335 -7.629 1.00 86.06 124 LYS A CA 1
ATOM 1017 C C . LYS A 1 124 ? -4.387 -10.830 -7.331 1.00 86.06 124 LYS A C 1
ATOM 1019 O O . LYS A 1 124 ? -5.465 -10.278 -7.173 1.00 86.06 124 LYS A O 1
ATOM 1024 N N . GLY A 1 125 ? -3.226 -10.174 -7.265 1.00 81.06 125 GLY A N 1
ATOM 1025 C CA . GLY A 1 125 ? -3.118 -8.735 -6.979 1.00 81.06 125 GLY A CA 1
ATOM 1026 C C . GLY A 1 125 ? -2.863 -8.389 -5.510 1.00 81.06 125 GLY A C 1
ATOM 1027 O O . GLY A 1 125 ? -2.495 -7.260 -5.215 1.00 81.06 125 GLY A O 1
ATOM 1028 N N . ARG A 1 126 ? -2.955 -9.352 -4.581 1.00 81.38 126 ARG A N 1
ATOM 1029 C CA . ARG A 1 126 ? -2.771 -9.085 -3.140 1.00 81.38 126 ARG A CA 1
ATOM 1030 C C . ARG A 1 126 ? -1.335 -8.722 -2.750 1.00 81.38 126 ARG A C 1
ATOM 1032 O O . ARG A 1 126 ? -1.111 -8.088 -1.729 1.00 81.38 126 ARG A O 1
ATOM 1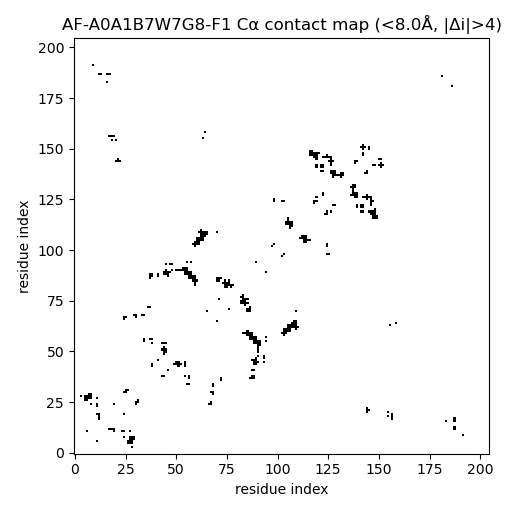039 N N . GLY A 1 127 ? -0.341 -9.213 -3.491 1.00 83.75 127 GLY A N 1
ATOM 1040 C CA . GLY A 1 127 ? 1.089 -9.060 -3.172 1.00 83.75 127 GLY A CA 1
ATOM 1041 C C . GLY A 1 127 ? 1.580 -9.885 -1.970 1.00 83.75 127 GLY A C 1
ATOM 1042 O O . GLY A 1 127 ? 2.731 -10.317 -1.974 1.00 83.75 127 GLY A O 1
ATOM 1043 N N . ARG A 1 128 ? 0.712 -10.189 -0.994 1.00 85.69 128 ARG A N 1
ATOM 1044 C CA . ARG A 1 128 ? 1.015 -10.947 0.232 1.00 85.69 128 ARG A CA 1
ATOM 1045 C C . ARG A 1 128 ? -0.095 -11.938 0.614 1.00 85.69 128 ARG A C 1
ATOM 1047 O O . ARG A 1 128 ? -1.213 -11.872 0.105 1.00 85.69 128 ARG A O 1
ATOM 1054 N N . PHE A 1 129 ? 0.215 -12.841 1.542 1.00 84.06 129 PHE A N 1
ATOM 1055 C CA . PHE A 1 129 ? -0.700 -13.796 2.163 1.00 84.06 129 PHE A CA 1
ATOM 1056 C C . PHE A 1 129 ? -0.616 -13.695 3.688 1.00 84.06 129 PHE A C 1
ATOM 1058 O O . PHE A 1 129 ? 0.400 -14.043 4.289 1.00 84.06 129 PHE A O 1
ATOM 1065 N N . ARG A 1 130 ? -1.713 -13.282 4.331 1.00 81.31 130 ARG A N 1
ATOM 1066 C CA . ARG A 1 130 ? -1.762 -13.044 5.782 1.00 81.31 130 ARG A CA 1
ATOM 1067 C C . ARG A 1 130 ? -1.368 -14.264 6.621 1.00 81.31 130 ARG A C 1
ATOM 1069 O O . ARG A 1 130 ? -0.622 -14.123 7.585 1.00 81.31 130 ARG A O 1
ATOM 1076 N N . HIS A 1 131 ? -1.817 -15.457 6.237 1.00 84.56 131 HIS A N 1
ATOM 1077 C CA . HIS A 1 131 ? -1.508 -16.705 6.947 1.00 84.56 131 HIS A CA 1
ATOM 1078 C C . HIS A 1 131 ? -0.004 -17.034 6.967 1.00 84.56 131 HIS A C 1
ATOM 1080 O O . HIS A 1 131 ? 0.459 -17.712 7.878 1.00 84.56 131 HIS A O 1
ATOM 1086 N N . TYR A 1 132 ? 0.770 -16.492 6.020 1.00 88.25 132 TYR A N 1
ATOM 1087 C CA . TYR A 1 132 ? 2.222 -16.645 5.954 1.00 88.25 132 TYR A CA 1
ATOM 1088 C C . TYR A 1 132 ? 2.977 -15.430 6.504 1.00 88.25 132 TYR A C 1
ATOM 1090 O O . TYR A 1 132 ? 4.170 -15.323 6.265 1.00 88.25 132 TYR A O 1
ATOM 1098 N N . LYS A 1 133 ? 2.340 -14.521 7.265 1.00 83.31 133 LYS A N 1
ATOM 1099 C CA . LYS A 1 133 ? 3.003 -13.318 7.817 1.00 83.31 133 LYS A CA 1
ATOM 1100 C C . LYS A 1 133 ? 4.295 -13.629 8.592 1.00 83.31 133 LYS A C 1
ATOM 1102 O O . LYS A 1 133 ? 5.203 -12.813 8.607 1.00 83.31 133 LYS A O 1
ATOM 1107 N N . HIS A 1 134 ? 4.391 -14.804 9.206 1.00 85.38 134 HIS A N 1
ATOM 1108 C CA . HIS A 1 134 ? 5.575 -15.253 9.942 1.00 85.38 134 HIS A CA 1
ATOM 1109 C C . HIS A 1 134 ? 6.741 -15.717 9.040 1.00 85.38 134 HIS A C 1
ATOM 1111 O O . HIS A 1 134 ? 7.834 -15.939 9.546 1.00 85.38 134 HIS A O 1
ATOM 1117 N N . ILE A 1 135 ? 6.531 -15.858 7.725 1.00 85.88 135 ILE A N 1
ATOM 1118 C CA . ILE A 1 135 ? 7.540 -16.266 6.736 1.00 85.88 135 ILE A CA 1
ATOM 1119 C C . ILE A 1 135 ? 7.704 -15.131 5.725 1.00 85.88 135 ILE A C 1
ATOM 1121 O O . ILE A 1 135 ? 6.792 -14.868 4.943 1.00 85.88 135 ILE A O 1
ATOM 1125 N N . GLU A 1 136 ? 8.848 -14.442 5.744 1.00 79.38 136 GLU A N 1
ATOM 1126 C CA . GLU A 1 136 ? 9.134 -13.293 4.860 1.00 79.38 136 GLU A CA 1
ATOM 1127 C C . GLU A 1 136 ? 7.988 -12.253 4.822 1.00 79.38 136 GLU A C 1
ATOM 1129 O O . GLU A 1 136 ? 7.589 -11.748 3.766 1.00 79.38 136 GLU A O 1
ATOM 1134 N N . SER A 1 137 ? 7.374 -11.977 5.978 1.00 79.56 137 SER A N 1
ATOM 1135 C CA . SER A 1 137 ? 6.224 -11.066 6.099 1.00 79.56 137 SER A CA 1
ATOM 1136 C C . SER A 1 137 ? 5.028 -11.455 5.206 1.00 79.56 137 SER A C 1
ATOM 1138 O O . SER A 1 137 ? 4.199 -10.618 4.841 1.00 79.56 137 SER A O 1
ATOM 1140 N N . GLY A 1 138 ? 4.928 -12.730 4.819 1.00 86.75 138 GLY A N 1
ATOM 1141 C CA . GLY A 1 138 ? 3.883 -13.270 3.953 1.00 86.75 138 GLY A CA 1
ATOM 1142 C C . GLY A 1 138 ? 3.989 -12.842 2.494 1.00 86.75 138 GLY A C 1
ATOM 1143 O O . GLY A 1 138 ? 2.972 -12.855 1.799 1.00 86.75 138 GLY A O 1
ATOM 1144 N N . ILE A 1 139 ? 5.165 -12.428 2.018 1.00 87.25 139 ILE A N 1
ATOM 1145 C CA . ILE A 1 139 ? 5.342 -11.966 0.638 1.00 87.25 139 ILE A CA 1
ATOM 1146 C C . ILE A 1 139 ? 4.938 -13.043 -0.379 1.00 87.25 139 ILE A C 1
ATOM 1148 O O . ILE A 1 139 ? 5.167 -14.240 -0.202 1.00 87.25 139 ILE A O 1
ATOM 1152 N N . CYS A 1 140 ? 4.300 -12.643 -1.479 1.00 89.62 140 CYS A N 1
ATOM 1153 C CA . CYS A 1 140 ? 4.009 -13.577 -2.558 1.00 89.62 140 CYS A CA 1
ATOM 1154 C C . CYS A 1 140 ? 5.319 -14.018 -3.218 1.00 89.62 140 CYS A C 1
ATOM 1156 O O . CYS A 1 140 ? 5.910 -13.263 -3.981 1.00 89.62 140 CYS A O 1
ATOM 1158 N N . PHE A 1 141 ? 5.728 -15.271 -3.022 1.00 90.62 141 PHE A N 1
ATOM 1159 C CA . PHE A 1 141 ? 6.971 -15.806 -3.601 1.00 90.62 141 PHE A CA 1
ATOM 1160 C C . PHE A 1 141 ? 7.020 -15.850 -5.136 1.00 90.62 141 PHE A C 1
ATOM 1162 O O . PHE A 1 141 ? 8.077 -16.108 -5.697 1.00 90.62 141 PHE A O 1
ATOM 1169 N N . ARG A 1 142 ? 5.898 -15.597 -5.828 1.00 91.56 142 ARG A N 1
ATOM 1170 C CA . ARG A 1 142 ? 5.878 -15.461 -7.294 1.00 91.56 142 ARG A CA 1
ATOM 1171 C C . ARG A 1 142 ? 6.198 -14.036 -7.730 1.00 91.56 142 ARG A C 1
ATOM 1173 O O . ARG A 1 142 ? 7.133 -13.841 -8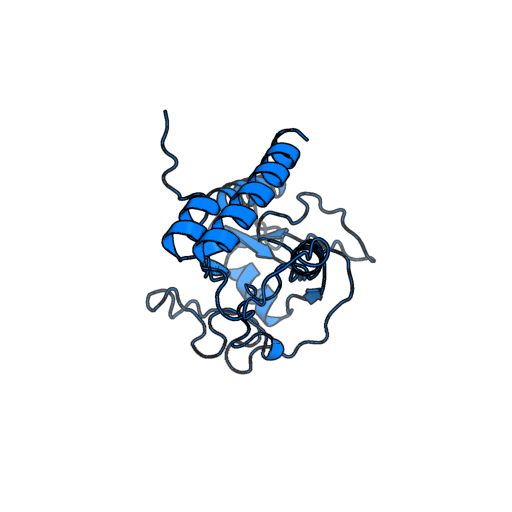.488 1.00 91.56 142 ARG A O 1
ATOM 1180 N N . CYS A 1 143 ? 5.400 -13.062 -7.289 1.00 88.69 143 CYS A N 1
ATOM 1181 C CA . CYS A 1 143 ? 5.576 -11.676 -7.723 1.00 88.69 143 CYS A CA 1
ATOM 1182 C C . CYS A 1 143 ? 6.484 -10.855 -6.816 1.00 88.69 143 CYS A C 1
ATOM 1184 O O . CYS A 1 143 ? 6.672 -9.690 -7.102 1.00 88.69 143 CYS A O 1
ATOM 1186 N N . ARG A 1 144 ? 6.992 -11.409 -5.708 1.00 85.50 144 ARG A N 1
ATOM 1187 C CA . ARG A 1 144 ? 7.811 -10.687 -4.721 1.00 85.50 144 ARG A CA 1
ATOM 1188 C C . ARG A 1 144 ? 7.171 -9.372 -4.248 1.00 85.50 144 ARG A C 1
ATOM 1190 O O . ARG A 1 144 ? 7.858 -8.409 -3.961 1.00 85.50 144 ARG A O 1
ATOM 1197 N N . GLY A 1 145 ? 5.841 -9.351 -4.139 1.00 82.88 145 GLY A N 1
ATOM 1198 C CA . GLY A 1 145 ? 5.094 -8.173 -3.689 1.00 82.88 145 GLY A CA 1
ATOM 1199 C C . GLY A 1 145 ? 4.653 -7.216 -4.800 1.00 82.88 145 GLY A C 1
ATOM 1200 O O . GLY A 1 145 ? 3.864 -6.329 -4.507 1.00 82.88 145 GLY A O 1
ATOM 1201 N N . GLU A 1 146 ? 5.032 -7.443 -6.061 1.00 83.69 146 GLU A N 1
ATOM 1202 C CA . GLU A 1 146 ? 4.732 -6.535 -7.187 1.00 83.69 146 GLU A CA 1
ATOM 1203 C C . GLU A 1 146 ? 3.259 -6.513 -7.630 1.00 83.69 146 GLU A C 1
ATOM 1205 O O . GLU A 1 146 ? 2.831 -5.626 -8.357 1.00 83.69 146 GLU A O 1
ATOM 1210 N N . ARG A 1 147 ? 2.449 -7.480 -7.172 1.00 86.44 147 ARG A N 1
ATOM 1211 C CA . ARG A 1 147 ? 0.987 -7.600 -7.416 1.00 86.44 147 ARG A CA 1
ATOM 1212 C C . ARG A 1 147 ? 0.566 -7.881 -8.870 1.00 86.44 147 ARG A C 1
ATOM 1214 O O . ARG A 1 147 ? -0.415 -8.608 -9.042 1.00 86.44 147 ARG A O 1
ATOM 1221 N N . TYR A 1 148 ? 1.320 -7.447 -9.876 1.00 87.81 148 TYR A N 1
ATOM 1222 C CA . TYR A 1 148 ? 1.023 -7.607 -11.310 1.00 87.81 148 TYR A CA 1
ATOM 1223 C C . TYR A 1 148 ? 2.079 -8.465 -12.018 1.00 87.81 148 TYR A C 1
ATOM 1225 O O . TYR A 1 148 ? 3.228 -8.499 -11.587 1.00 87.81 148 TYR A O 1
ATOM 1233 N N . GLU A 1 149 ? 1.698 -9.203 -13.066 1.00 90.25 149 GLU A N 1
ATOM 1234 C CA . GLU A 1 149 ? 2.614 -10.070 -13.827 1.00 90.25 149 GLU A CA 1
ATOM 1235 C C . GLU A 1 149 ? 3.639 -9.248 -14.615 1.00 90.25 149 GLU A C 1
ATOM 1237 O O . GLU A 1 149 ? 4.805 -9.626 -14.683 1.00 90.25 149 GLU A O 1
ATOM 1242 N N . GLU A 1 150 ? 3.228 -8.102 -15.148 1.00 89.44 150 GLU A N 1
ATOM 1243 C CA . GLU A 1 150 ? 4.048 -7.211 -15.967 1.00 89.44 150 GLU A CA 1
ATOM 1244 C C . GLU A 1 150 ? 5.157 -6.523 -15.167 1.00 89.44 150 GLU A C 1
ATOM 1246 O O . GLU A 1 150 ? 6.097 -6.015 -15.780 1.00 89.44 150 GLU A O 1
ATOM 1251 N N . LEU A 1 151 ? 5.060 -6.518 -13.833 1.00 84.69 151 LEU A N 1
ATOM 1252 C CA . LEU A 1 151 ? 6.048 -5.940 -12.919 1.00 84.69 151 LEU A CA 1
ATOM 1253 C C . LEU A 1 151 ? 6.979 -6.994 -12.291 1.00 84.69 151 LEU A C 1
ATOM 1255 O O . LEU A 1 151 ? 7.962 -6.641 -11.648 1.00 84.69 151 LEU A O 1
ATOM 1259 N N . ILE A 1 152 ? 6.730 -8.297 -12.481 1.00 86.25 152 ILE A N 1
ATOM 1260 C CA . ILE A 1 152 ? 7.567 -9.345 -11.873 1.00 86.25 152 ILE A CA 1
ATOM 1261 C C . ILE A 1 152 ? 8.995 -9.258 -12.416 1.00 86.25 152 ILE A C 1
ATOM 1263 O O . ILE A 1 152 ? 9.224 -9.385 -13.616 1.00 86.25 152 ILE A O 1
ATOM 1267 N N . GLY A 1 153 ? 9.963 -9.086 -11.513 1.00 74.38 153 GLY A N 1
ATOM 1268 C CA . GLY A 1 153 ? 11.381 -8.990 -11.870 1.00 74.38 153 GLY A CA 1
ATOM 1269 C C . GLY A 1 153 ? 11.778 -7.647 -12.485 1.00 74.38 153 GLY A C 1
ATOM 1270 O O . GLY A 1 153 ? 12.960 -7.436 -12.742 1.00 74.38 153 GLY A O 1
ATOM 1271 N N . LYS A 1 154 ? 10.827 -6.726 -12.670 1.00 68.12 154 LYS A N 1
ATOM 1272 C CA . LYS A 1 154 ? 11.113 -5.333 -12.991 1.00 68.12 154 LYS A CA 1
ATOM 1273 C C . LYS A 1 154 ? 11.251 -4.602 -11.670 1.00 68.12 154 LYS A C 1
ATOM 1275 O O . LYS A 1 154 ? 10.264 -4.283 -11.019 1.00 68.12 154 LYS A O 1
ATOM 1280 N N . SER A 1 155 ? 12.488 -4.404 -11.232 1.00 49.66 155 SER A N 1
ATOM 1281 C CA . SER A 1 155 ? 12.722 -3.488 -10.126 1.00 49.66 155 SER A CA 1
ATOM 1282 C C . SER A 1 155 ? 12.231 -2.118 -10.583 1.00 49.66 155 SER A C 1
ATOM 1284 O O . SER A 1 155 ? 12.733 -1.602 -11.575 1.00 49.66 155 SER A O 1
ATOM 1286 N N . LEU A 1 156 ? 11.272 -1.519 -9.876 1.00 49.78 156 LEU A N 1
ATOM 1287 C CA . LEU A 1 156 ? 10.856 -0.127 -10.113 1.00 49.78 156 LEU A CA 1
ATOM 1288 C C . LEU A 1 156 ? 12.020 0.877 -9.941 1.00 49.78 156 LEU A C 1
ATOM 1290 O O . LEU A 1 156 ? 11.852 2.063 -10.174 1.00 49.78 156 LEU A O 1
ATOM 1294 N N . VAL A 1 157 ? 13.211 0.391 -9.574 1.00 39.72 157 VAL A N 1
ATOM 1295 C CA . VAL A 1 157 ? 14.495 1.100 -9.604 1.00 39.72 157 VAL A CA 1
ATOM 1296 C C . VAL A 1 157 ? 14.989 1.362 -11.040 1.00 39.72 157 VAL A C 1
ATOM 1298 O O . VAL A 1 157 ? 15.830 2.226 -11.235 1.00 39.72 157 VAL A O 1
ATOM 1301 N N . SER A 1 158 ? 14.454 0.698 -12.075 1.00 36.06 158 SER A N 1
ATOM 1302 C CA . SER A 1 158 ? 14.815 0.981 -13.478 1.00 36.06 158 SER A CA 1
ATOM 1303 C C . SER A 1 158 ? 13.938 2.049 -14.150 1.00 36.06 158 SER A C 1
ATOM 1305 O O . SER A 1 158 ? 13.868 2.088 -15.375 1.00 36.06 158 SER A O 1
ATOM 1307 N N . GLN A 1 159 ? 13.216 2.863 -13.376 1.00 42.16 159 GLN A N 1
ATOM 1308 C CA . GLN A 1 159 ? 12.490 4.040 -13.870 1.00 42.16 159 GLN A CA 1
ATOM 1309 C C . GLN A 1 159 ? 12.872 5.282 -13.063 1.00 42.16 159 GLN A C 1
ATOM 1311 O O . GLN A 1 159 ? 12.019 6.040 -12.614 1.00 42.16 159 GLN A O 1
ATOM 1316 N N . ILE A 1 160 ? 14.178 5.492 -12.898 1.00 37.38 160 ILE A N 1
ATOM 1317 C CA . ILE A 1 160 ? 14.688 6.861 -12.831 1.00 37.38 160 ILE A CA 1
ATOM 1318 C C . ILE A 1 160 ? 14.237 7.528 -14.147 1.00 37.38 160 ILE A C 1
ATOM 1320 O O . ILE A 1 160 ? 14.418 6.911 -15.201 1.00 37.38 160 ILE A O 1
ATOM 1324 N N . PRO A 1 161 ? 13.578 8.698 -14.115 1.00 34.94 161 PRO A N 1
ATOM 1325 C CA . PRO A 1 161 ? 13.128 9.387 -15.320 1.00 34.94 161 PRO A CA 1
ATOM 1326 C C . PRO A 1 161 ? 14.252 9.503 -16.362 1.00 34.94 161 PRO A C 1
ATOM 1328 O O . PRO A 1 161 ? 15.375 9.872 -16.016 1.00 34.94 161 PRO A O 1
ATOM 1331 N N . GLU A 1 162 ? 13.949 9.252 -17.643 1.00 37.75 162 GLU A N 1
ATOM 1332 C CA . GLU A 1 162 ? 14.875 9.478 -18.776 1.00 37.75 162 GLU A CA 1
ATOM 1333 C C . GLU A 1 162 ? 15.465 10.907 -18.776 1.00 37.75 162 GLU A C 1
ATOM 1335 O O . GLU A 1 162 ? 16.554 11.132 -19.292 1.00 37.75 162 GLU A O 1
ATOM 1340 N N . THR A 1 163 ? 14.830 11.861 -18.084 1.00 35.66 163 THR A N 1
ATOM 1341 C CA . THR A 1 163 ? 15.322 13.237 -17.914 1.00 35.66 163 THR A CA 1
ATOM 1342 C C . THR A 1 163 ? 16.613 13.363 -17.098 1.00 35.66 163 THR A C 1
ATOM 1344 O O . THR A 1 163 ? 17.261 14.403 -17.168 1.00 35.66 163 THR A O 1
ATOM 1347 N N . ILE A 1 164 ? 17.022 12.337 -16.344 1.00 38.28 164 ILE A N 1
ATOM 1348 C CA . ILE A 1 164 ? 18.337 12.310 -15.671 1.00 38.28 164 ILE A CA 1
ATOM 1349 C C . ILE A 1 164 ? 19.408 11.690 -16.582 1.00 38.28 164 ILE A C 1
ATOM 1351 O O . ILE A 1 164 ? 20.592 11.979 -16.433 1.00 38.28 164 ILE A O 1
ATOM 1355 N N . GLN A 1 165 ? 19.004 10.900 -17.579 1.00 37.19 165 GLN A N 1
ATOM 1356 C CA . GLN A 1 165 ? 19.916 10.301 -18.553 1.00 37.19 165 GLN A CA 1
ATOM 1357 C C . GLN A 1 165 ? 20.313 11.300 -19.653 1.00 37.19 165 GLN A C 1
ATOM 1359 O O . GLN A 1 165 ? 21.451 11.283 -20.120 1.00 37.19 165 GLN A O 1
ATOM 1364 N N . ASP A 1 166 ? 19.419 12.233 -19.989 1.00 33.09 166 ASP A N 1
ATOM 1365 C CA . ASP A 1 166 ? 19.660 13.248 -21.022 1.00 33.09 166 ASP A CA 1
ATOM 1366 C C . ASP A 1 166 ? 20.504 14.445 -20.543 1.00 33.09 166 ASP A C 1
ATOM 1368 O O . ASP A 1 166 ? 21.146 15.110 -21.355 1.00 33.09 166 ASP A O 1
ATOM 1372 N N . ASN A 1 167 ? 20.603 14.691 -19.231 1.00 34.22 167 ASN A N 1
ATOM 1373 C CA . ASN A 1 167 ? 21.472 15.746 -18.685 1.00 34.22 167 ASN A CA 1
ATOM 1374 C C . ASN A 1 167 ? 22.967 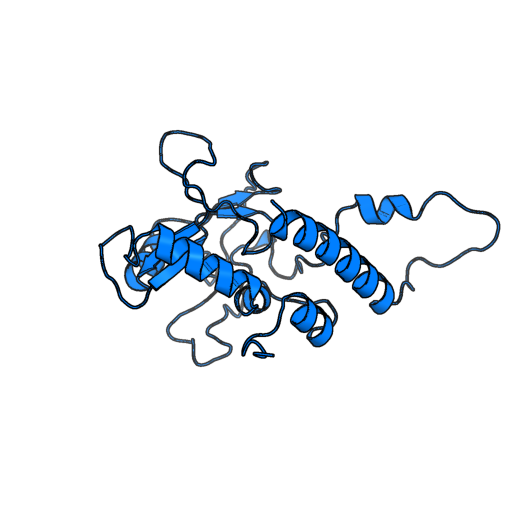15.362 -18.645 1.00 34.22 167 ASN A C 1
ATOM 1376 O O . ASN A 1 167 ? 23.788 16.155 -18.191 1.00 34.22 167 ASN A O 1
ATOM 1380 N N . TYR A 1 168 ? 23.334 14.174 -19.140 1.00 33.19 168 TYR A N 1
ATOM 1381 C CA . TYR A 1 168 ? 24.727 13.720 -19.267 1.00 33.19 168 TYR A CA 1
ATOM 1382 C C . TYR A 1 168 ? 25.272 13.768 -20.700 1.00 33.19 168 TYR A C 1
ATOM 1384 O O . TYR A 1 168 ? 26.420 13.397 -20.939 1.00 33.19 168 TYR A O 1
ATOM 1392 N N . VAL A 1 169 ? 24.478 14.242 -21.664 1.00 34.03 169 VAL A N 1
ATOM 1393 C CA . VAL A 1 169 ? 24.896 14.356 -23.063 1.00 34.03 169 VAL A CA 1
ATOM 1394 C C . VAL A 1 169 ? 24.795 15.811 -23.486 1.00 34.03 169 VAL A C 1
ATOM 1396 O O . VAL A 1 169 ? 23.864 16.152 -24.192 1.00 34.03 169 VAL A O 1
ATOM 1399 N N . GLN A 1 170 ? 25.714 16.667 -23.033 1.00 31.22 170 GLN A N 1
ATOM 1400 C CA . GLN A 1 170 ? 26.301 17.781 -23.802 1.00 31.22 170 GLN A CA 1
ATOM 1401 C C . GLN A 1 170 ? 27.374 18.465 -22.945 1.00 31.22 170 GLN A C 1
ATOM 1403 O O . GLN A 1 170 ? 27.125 19.502 -22.351 1.00 31.22 170 GLN A O 1
ATOM 1408 N N . GLU A 1 171 ? 28.563 17.867 -22.892 1.00 29.73 171 GLU A N 1
ATOM 1409 C CA . GLU A 1 171 ? 29.851 18.579 -22.900 1.00 29.73 171 GLU A CA 1
ATOM 1410 C C . GLU A 1 171 ? 30.961 17.541 -23.157 1.00 29.73 171 GLU A C 1
ATOM 1412 O O . GLU A 1 171 ? 31.737 17.153 -22.290 1.00 29.73 171 GLU A O 1
ATOM 1417 N N . GLU A 1 172 ? 30.997 17.028 -24.393 1.00 32.03 172 GLU A N 1
ATOM 1418 C CA . GLU A 1 172 ? 32.209 16.427 -24.952 1.00 32.03 172 GLU A CA 1
ATOM 1419 C C . GLU A 1 172 ? 33.209 17.554 -25.221 1.00 32.03 172 GLU A C 1
ATOM 1421 O O . GLU A 1 172 ? 32.903 18.430 -26.024 1.00 32.03 172 GLU A O 1
ATOM 1426 N N . GLN A 1 173 ? 34.407 17.487 -24.642 1.00 34.69 173 GLN A N 1
ATOM 1427 C CA . GLN A 1 173 ? 35.642 17.495 -25.430 1.00 34.69 173 GLN A CA 1
ATOM 1428 C C . GLN A 1 173 ? 36.631 16.517 -24.777 1.00 34.69 173 GLN A C 1
ATOM 1430 O O . GLN A 1 173 ? 37.111 16.732 -23.669 1.00 34.69 173 GLN A O 1
ATOM 1435 N N . ASP A 1 174 ? 36.903 15.446 -25.524 1.00 34.59 174 ASP A N 1
ATOM 1436 C CA . ASP A 1 174 ? 38.029 14.516 -25.404 1.00 34.59 174 ASP A CA 1
ATOM 1437 C C . ASP A 1 174 ? 37.977 13.430 -24.311 1.00 34.59 174 ASP A C 1
ATOM 1439 O O . ASP A 1 174 ? 38.597 13.528 -23.255 1.00 34.59 174 ASP A O 1
ATOM 1443 N N . GLY A 1 175 ? 37.360 12.289 -24.648 1.00 30.84 175 GLY A N 1
ATOM 1444 C CA . GLY A 1 175 ? 37.683 11.003 -24.018 1.00 30.84 175 GLY A CA 1
ATOM 1445 C C . GLY A 1 175 ? 36.534 9.999 -24.023 1.00 30.84 175 GLY A C 1
ATOM 1446 O O . GLY A 1 175 ? 35.552 10.166 -23.316 1.00 30.84 175 GLY A O 1
ATOM 1447 N N . ILE A 1 176 ? 36.674 8.924 -24.798 1.00 33.38 176 ILE A N 1
ATOM 1448 C CA . ILE A 1 176 ? 35.741 7.789 -24.842 1.00 33.38 176 ILE A CA 1
ATOM 1449 C C . ILE A 1 176 ? 35.619 7.167 -23.438 1.00 33.38 176 ILE A C 1
ATOM 1451 O O . ILE A 1 176 ? 36.591 6.586 -22.953 1.00 33.38 176 ILE A O 1
ATOM 1455 N N . TYR A 1 177 ? 34.431 7.225 -22.828 1.00 29.75 177 TYR A N 1
ATOM 1456 C CA . TYR A 1 177 ? 34.074 6.417 -21.657 1.00 29.75 177 TYR A CA 1
ATOM 1457 C C . TYR A 1 177 ? 32.940 5.440 -22.000 1.00 29.75 177 TYR A C 1
ATOM 1459 O O . TYR A 1 177 ? 31.927 5.797 -22.595 1.00 29.75 177 TYR A O 1
ATOM 1467 N N . ASP A 1 178 ? 33.166 4.174 -21.651 1.00 33.47 178 ASP A N 1
ATOM 1468 C CA . ASP A 1 178 ? 32.235 3.050 -21.757 1.00 33.47 178 ASP A CA 1
ATOM 1469 C C . ASP A 1 178 ? 31.088 3.219 -20.740 1.00 33.47 178 ASP A C 1
ATOM 1471 O O . ASP A 1 178 ? 31.330 3.338 -19.538 1.00 33.47 178 ASP A O 1
ATOM 1475 N N . ASN A 1 179 ? 29.836 3.196 -21.212 1.00 36.16 179 ASN A N 1
ATOM 1476 C CA . ASN A 1 179 ? 28.599 3.382 -20.432 1.00 36.16 179 ASN A CA 1
ATOM 1477 C C . ASN A 1 179 ? 28.316 2.289 -19.374 1.00 36.16 179 ASN A C 1
ATOM 1479 O O . ASN A 1 179 ? 27.231 2.251 -18.798 1.00 36.16 179 ASN A O 1
ATOM 1483 N N . ASN A 1 180 ? 29.265 1.396 -19.090 1.00 39.91 180 ASN A N 1
ATOM 1484 C CA . ASN A 1 180 ? 29.121 0.321 -18.106 1.00 39.91 180 ASN A CA 1
ATOM 1485 C C . ASN A 1 180 ? 29.768 0.611 -16.737 1.00 39.91 180 ASN A C 1
ATOM 1487 O O . ASN A 1 180 ? 29.924 -0.314 -15.939 1.00 39.91 180 ASN A O 1
ATOM 1491 N N . GLN A 1 181 ? 30.165 1.854 -16.442 1.00 42.59 181 GLN A N 1
ATOM 1492 C CA . GLN A 1 181 ? 30.938 2.169 -15.231 1.00 42.59 181 GLN A CA 1
ATOM 1493 C C . GLN A 1 181 ? 30.553 3.477 -14.521 1.00 42.59 181 GLN A C 1
ATOM 1495 O O . GLN A 1 181 ? 31.421 4.157 -13.987 1.00 42.59 181 GLN A O 1
ATOM 1500 N N . ILE A 1 182 ? 29.265 3.816 -14.421 1.00 41.34 182 ILE A N 1
ATOM 1501 C CA . ILE A 1 182 ? 28.858 4.749 -13.355 1.00 41.34 182 ILE A CA 1
ATOM 1502 C C . ILE A 1 182 ? 28.809 3.934 -12.055 1.00 41.34 182 ILE A C 1
ATOM 1504 O O . ILE A 1 182 ? 28.026 2.980 -11.981 1.00 41.34 182 ILE A O 1
ATOM 1508 N N . PRO A 1 183 ? 29.644 4.226 -11.041 1.00 41.38 183 PRO A N 1
ATOM 1509 C CA . PRO A 1 183 ? 29.577 3.514 -9.774 1.00 41.38 183 PRO A CA 1
ATOM 1510 C C . PRO A 1 183 ? 28.189 3.735 -9.168 1.00 41.38 183 PRO A C 1
ATOM 1512 O O . PRO A 1 183 ? 27.750 4.878 -9.063 1.00 41.38 183 PRO A O 1
ATOM 1515 N N . GLU A 1 184 ? 27.510 2.669 -8.730 1.00 46.47 184 GLU A N 1
ATOM 1516 C CA . GLU A 1 184 ? 26.168 2.731 -8.110 1.00 46.47 184 GLU A CA 1
ATOM 1517 C C . GLU A 1 184 ? 26.063 3.806 -7.003 1.00 46.47 184 GLU A C 1
ATOM 1519 O O . GLU A 1 184 ? 24.991 4.358 -6.762 1.00 46.47 184 GLU A O 1
ATOM 1524 N N . ASN A 1 185 ? 27.194 4.163 -6.383 1.00 41.25 185 ASN A N 1
ATOM 1525 C CA . ASN A 1 185 ? 27.311 5.216 -5.379 1.00 41.25 185 ASN A CA 1
ATOM 1526 C C . ASN A 1 185 ? 27.050 6.641 -5.901 1.00 41.25 185 ASN A C 1
ATOM 1528 O O . ASN A 1 185 ? 26.488 7.437 -5.157 1.00 41.25 185 ASN A O 1
ATOM 1532 N N . GLU A 1 186 ? 27.424 6.993 -7.133 1.00 43.69 186 GLU A N 1
ATOM 1533 C CA . GLU A 1 186 ? 27.221 8.362 -7.650 1.00 43.69 186 GLU A CA 1
ATOM 1534 C C . GLU A 1 186 ? 25.753 8.618 -8.016 1.00 43.69 186 GLU A C 1
ATOM 1536 O O . GLU A 1 186 ? 25.205 9.677 -7.709 1.00 43.69 186 GLU A O 1
ATOM 1541 N N . LEU A 1 187 ? 25.080 7.602 -8.566 1.00 47.97 187 LEU A N 1
ATOM 1542 C CA . LEU A 1 187 ? 23.642 7.626 -8.839 1.00 47.97 187 LEU A CA 1
ATOM 1543 C C . LEU A 1 187 ? 22.825 7.704 -7.538 1.00 47.97 187 LEU A C 1
ATOM 1545 O O . LEU A 1 187 ? 21.834 8.428 -7.461 1.00 47.97 187 LEU A O 1
ATOM 1549 N N . LEU A 1 188 ? 23.265 6.986 -6.499 1.00 44.09 188 LEU A N 1
ATOM 1550 C CA . LEU A 1 188 ? 22.652 7.030 -5.174 1.00 44.09 188 LEU A CA 1
ATOM 1551 C C . LEU A 1 188 ? 22.762 8.431 -4.556 1.00 44.09 188 LEU A C 1
ATOM 1553 O O . LEU A 1 188 ? 21.759 8.946 -4.075 1.00 44.09 188 LEU A O 1
ATOM 1557 N N . ILE A 1 189 ? 23.939 9.065 -4.614 1.00 49.19 189 ILE A N 1
ATOM 1558 C CA . ILE A 1 189 ? 24.154 10.424 -4.088 1.00 49.19 189 ILE A CA 1
ATOM 1559 C C . ILE A 1 189 ? 23.239 11.434 -4.795 1.00 49.19 189 ILE A C 1
ATOM 1561 O O . ILE A 1 189 ? 22.596 12.244 -4.133 1.00 49.19 189 ILE A O 1
ATOM 1565 N N . PHE A 1 190 ? 23.122 11.364 -6.123 1.00 53.00 190 PHE A N 1
ATOM 1566 C CA . PHE A 1 190 ? 22.264 12.272 -6.886 1.00 53.00 190 PHE A CA 1
ATOM 1567 C C . PHE A 1 190 ? 20.778 12.139 -6.508 1.00 53.00 190 PHE A C 1
ATOM 1569 O O . PHE A 1 190 ? 20.128 13.138 -6.200 1.00 53.00 190 PHE A O 1
ATOM 1576 N N . LEU A 1 191 ? 20.256 10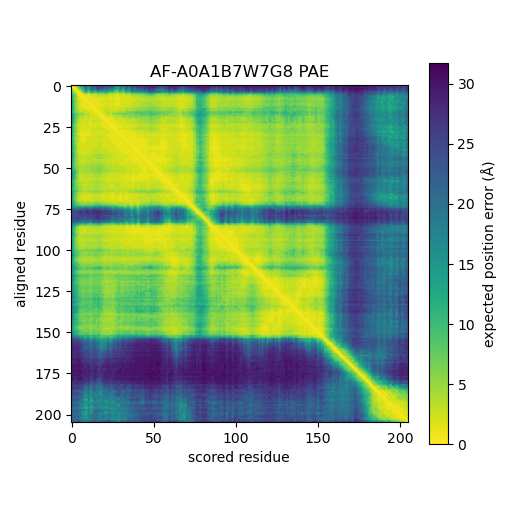.907 -6.447 1.00 47.53 191 LEU A N 1
ATOM 1577 C CA . LEU A 1 191 ? 18.866 10.644 -6.048 1.00 47.53 191 LEU A CA 1
ATOM 1578 C C . LEU A 1 191 ? 18.579 11.088 -4.606 1.00 47.53 191 LEU A C 1
ATOM 1580 O O . LEU A 1 191 ? 17.469 11.523 -4.299 1.00 47.53 191 LEU A O 1
ATOM 1584 N N . GLN A 1 192 ? 19.569 10.986 -3.714 1.00 47.75 19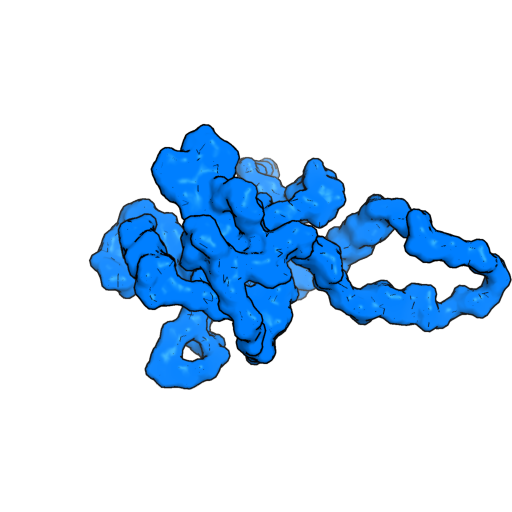2 GLN A N 1
ATOM 1585 C CA . GLN A 1 192 ? 19.453 11.480 -2.343 1.00 47.75 192 GLN A CA 1
ATOM 1586 C C . GLN A 1 192 ? 19.357 13.013 -2.295 1.00 47.75 192 GLN A C 1
ATOM 1588 O O . GLN A 1 192 ? 18.583 13.539 -1.499 1.00 47.75 192 GLN A O 1
ATOM 1593 N N . GLU A 1 193 ? 20.107 13.732 -3.132 1.00 55.81 193 GLU A N 1
ATOM 1594 C CA . GLU A 1 193 ? 20.075 15.200 -3.185 1.00 55.81 193 GLU A CA 1
ATOM 1595 C C . GLU A 1 193 ? 18.799 15.748 -3.844 1.00 55.81 193 GLU A C 1
ATOM 1597 O O . GLU A 1 193 ? 18.261 16.758 -3.391 1.00 55.81 193 GLU A O 1
ATOM 1602 N N . GLU A 1 194 ? 18.271 15.082 -4.871 1.00 61.50 194 GLU A N 1
ATOM 1603 C CA . GLU A 1 194 ? 17.010 15.475 -5.516 1.00 61.50 194 GLU A CA 1
ATOM 1604 C C . GLU A 1 194 ? 15.803 15.222 -4.599 1.00 61.50 194 GLU A C 1
ATOM 1606 O O . GLU A 1 194 ? 14.995 16.123 -4.380 1.00 61.50 194 GLU A O 1
ATOM 1611 N N . TYR A 1 195 ? 15.751 14.056 -3.940 1.00 49.41 195 TYR A N 1
ATOM 1612 C CA . TYR A 1 195 ? 14.717 13.761 -2.943 1.00 49.41 195 TYR A CA 1
ATOM 1613 C C . TYR A 1 195 ? 14.749 14.732 -1.756 1.00 49.41 195 TYR A C 1
ATOM 1615 O O . TYR A 1 195 ? 13.695 15.127 -1.263 1.00 49.41 195 TYR A O 1
ATOM 1623 N N . LYS A 1 196 ? 15.938 15.150 -1.292 1.00 53.16 196 LYS A N 1
ATOM 1624 C CA . LYS A 1 196 ? 16.049 16.170 -0.233 1.00 53.16 196 LYS A CA 1
ATOM 1625 C C . LYS A 1 196 ? 15.390 17.486 -0.645 1.00 53.16 196 LYS A C 1
ATOM 1627 O O . LYS A 1 196 ? 14.674 18.056 0.169 1.00 53.16 196 LYS A O 1
ATOM 1632 N N . LYS A 1 197 ? 15.583 17.936 -1.889 1.00 62.16 197 LYS A N 1
ATOM 1633 C CA . LYS A 1 197 ? 14.961 19.170 -2.396 1.00 62.16 197 LYS A CA 1
ATOM 1634 C C . LYS A 1 197 ? 13.440 19.056 -2.459 1.00 62.16 197 LYS A C 1
ATOM 1636 O O . LYS A 1 197 ? 12.752 19.933 -1.952 1.00 62.16 197 LYS A O 1
ATOM 1641 N N . GLU A 1 198 ? 12.916 17.957 -3.002 1.00 51.47 198 GLU A N 1
ATOM 1642 C CA . GLU A 1 198 ? 11.464 17.725 -3.054 1.00 51.47 198 GLU A CA 1
ATOM 1643 C C . GLU A 1 198 ? 10.842 17.621 -1.651 1.00 51.47 198 GLU A C 1
ATOM 1645 O O . GLU A 1 198 ? 9.750 18.134 -1.404 1.00 51.47 198 GLU A O 1
ATOM 1650 N N . LEU A 1 199 ? 11.539 16.976 -0.708 1.00 43.62 199 LEU A N 1
ATOM 1651 C CA . LEU A 1 199 ? 11.092 16.866 0.680 1.00 43.62 199 LEU A CA 1
ATOM 1652 C C . LEU A 1 199 ? 11.099 18.229 1.387 1.00 43.62 199 LEU A C 1
ATOM 1654 O O . LEU A 1 199 ? 10.177 18.524 2.144 1.00 43.62 199 LEU A O 1
ATOM 1658 N N . GLU A 1 200 ? 12.112 19.062 1.144 1.00 50.50 200 GLU A N 1
ATOM 1659 C CA . GLU A 1 200 ? 12.173 20.436 1.652 1.00 50.50 200 GLU A CA 1
ATOM 1660 C C . GLU A 1 200 ? 11.040 21.298 1.086 1.00 50.50 200 GLU A C 1
ATOM 1662 O O . GLU A 1 200 ? 10.435 22.065 1.830 1.00 50.50 200 GLU A O 1
ATOM 1667 N N . GLU A 1 201 ? 10.700 21.157 -0.193 1.00 59.59 201 GLU A N 1
ATOM 1668 C CA . GLU A 1 201 ? 9.552 21.848 -0.788 1.00 59.59 201 GLU A CA 1
ATOM 1669 C C . GLU A 1 201 ? 8.227 21.383 -0.168 1.00 59.59 201 GLU A C 1
ATOM 1671 O O . GLU A 1 201 ? 7.411 22.221 0.212 1.00 59.59 201 GLU A O 1
ATOM 1676 N N . TRP A 1 202 ? 8.049 20.071 0.023 1.00 44.44 202 TRP A N 1
ATOM 1677 C CA . TRP A 1 202 ? 6.852 19.488 0.642 1.00 44.44 202 TRP A CA 1
ATOM 1678 C C . TRP A 1 202 ? 6.675 19.870 2.119 1.00 44.44 202 TRP A C 1
ATOM 1680 O O . TRP A 1 202 ? 5.560 20.122 2.562 1.00 44.44 202 TRP A O 1
ATOM 1690 N N . LEU A 1 203 ? 7.759 19.927 2.899 1.00 39.44 203 LEU A N 1
ATOM 1691 C CA . LEU A 1 203 ? 7.704 20.340 4.309 1.00 39.44 203 LEU A CA 1
ATOM 1692 C C . LEU A 1 203 ? 7.404 21.837 4.483 1.00 39.44 203 LEU A C 1
ATOM 1694 O O . LEU A 1 203 ? 6.957 22.245 5.556 1.00 39.44 203 LEU A O 1
ATOM 1698 N N . ASN A 1 204 ? 7.679 22.650 3.460 1.00 43.22 204 ASN A N 1
ATOM 1699 C CA . ASN A 1 204 ? 7.508 24.103 3.485 1.00 43.22 204 ASN A CA 1
ATOM 1700 C C . ASN A 1 204 ? 6.221 24.589 2.783 1.00 43.22 204 ASN A C 1
ATOM 1702 O O . ASN A 1 204 ? 5.986 25.801 2.741 1.00 43.22 204 ASN A O 1
ATOM 1706 N N . SER A 1 205 ? 5.401 23.675 2.252 1.00 41.16 205 SER A N 1
ATOM 1707 C CA . SER A 1 205 ? 4.092 23.930 1.624 1.00 41.16 205 SER A CA 1
ATOM 1708 C C . SER A 1 205 ? 2.933 23.500 2.516 1.00 41.16 205 SER A C 1
ATOM 1710 O O . SER A 1 205 ? 1.965 24.282 2.641 1.00 41.16 205 SER A O 1
#

pLDDT: mean 73.56, std 21.66, range [29.73, 97.38]

Secondary structure (DSSP, 8-state):
----SS--HHHHHHHTTT---HHHHTTSHHHHHHHHHHHHHTTTS-TTT---SSEEEEESEEETT--TT-S-SSTT--SSSS---SEEEEEHHHHHHHHHH---EEESSTTSPBP--PBPTTTTT--B-GGGTTTGGGB-TTTTT--BGGGTT--GGG-S-HHHHGGGSS---S----TT---HHHHHHHHHHHHHHHHHHHHT-

Foldseek 3Di:
DDDPPFAAPLRLCVVVLNQDDLVSLCRHPLVVVLFVLQCVVQVCAAPVPGDNPQKDKDQLAEELPDRNNRADSDQPDDDDDDRRRRIGIHHPVVNVVCLVVGAHWYAPHDNHDTDDFAFDPQPRQPQADCVCCVPPNRGDPQQRSVRTPVCRVPRSSVPPPCVVVVVVPPDDDDDDDDPPDPPSVVVSVVVVVVVVVVVVVVVVD

Radius of gyration: 19.05 Å; Cα contacts (8 Å, |Δi|>4): 264; chains: 1; bounding box: 57×41×46 Å